Protein AF-A0A957DXV0-F1 (afdb_monomer_lite)

Radius of gyration: 20.41 Å; chains: 1; bounding box: 60×46×51 Å

Secondary structure (DSSP, 8-state):
-PPPP--------GGGS-TT-TTPPPTTTS---PPPPPPHHHHHHHHHHHIIIIIHHHHT--HHHHHHHHHHHHHHHHHSHHHHHHHTSHHHHHHHHHHHHHHSS--SSHHHHHHHHHHHHHHHHHHHHHHHHSTTPPPP--S-BTTTB-HHHHHHHHHHHHHHHHHHHHHHTTT-HHHHHHHHTS--EEEHHHHHHHHHHHHS-HHHHHHHHHHIIIII-SSEEEETTEEE-S--

pLDDT: mean 75.17, std 15.52, range [43.38, 98.0]

Structure (mmCIF, N/CA/C/O backbone):
data_AF-A0A957DXV0-F1
#
_entry.id   AF-A0A957DXV0-F1
#
loop_
_atom_site.group_PDB
_atom_site.id
_atom_site.type_symbol
_atom_site.label_atom_id
_atom_site.label_alt_id
_atom_site.label_comp_id
_atom_site.label_asym_id
_atom_site.label_entity_id
_atom_site.label_seq_id
_atom_site.pdbx_PDB_ins_code
_atom_site.Cartn_x
_atom_site.Cartn_y
_atom_site.Cartn_z
_atom_site.occupancy
_atom_site.B_iso_or_equiv
_atom_site.auth_seq_id
_atom_site.auth_comp_id
_atom_site.auth_asym_id
_atom_site.auth_atom_id
_atom_site.pdbx_PDB_model_num
ATOM 1 N N . ALA A 1 1 ? -44.057 14.309 -11.662 1.00 54.41 1 ALA A N 1
ATOM 2 C CA . ALA A 1 1 ? -42.820 13.935 -12.375 1.00 54.41 1 ALA A CA 1
ATOM 3 C C . ALA A 1 1 ? -42.383 12.582 -11.836 1.00 54.41 1 ALA A C 1
ATOM 5 O O . ALA A 1 1 ? -42.374 12.436 -10.623 1.00 54.41 1 ALA A O 1
ATOM 6 N N . ALA A 1 2 ? -42.134 11.587 -12.689 1.00 59.00 2 ALA A N 1
ATOM 7 C CA . ALA A 1 2 ? -41.638 10.293 -12.226 1.00 59.00 2 ALA A CA 1
ATOM 8 C C . ALA A 1 2 ? -40.205 10.477 -11.704 1.00 59.00 2 ALA A C 1
ATOM 10 O O . ALA A 1 2 ? -39.345 10.955 -12.446 1.00 59.00 2 ALA A O 1
ATOM 11 N N . GLU A 1 3 ? -39.968 10.170 -10.430 1.00 67.62 3 GLU A N 1
ATOM 12 C CA . GLU A 1 3 ? -38.625 10.192 -9.851 1.00 67.62 3 GLU A CA 1
ATOM 13 C C . GLU A 1 3 ? -37.749 9.178 -10.597 1.00 67.62 3 GLU A C 1
ATOM 15 O O . GLU A 1 3 ? -38.102 8.003 -10.725 1.00 67.62 3 GLU A O 1
ATOM 20 N N . LYS A 1 4 ? -36.621 9.635 -11.153 1.00 74.38 4 LYS A N 1
ATOM 21 C CA . LYS A 1 4 ? -35.656 8.742 -11.800 1.00 74.38 4 LYS A CA 1
ATOM 22 C C . LYS A 1 4 ? -35.042 7.848 -10.727 1.00 74.38 4 LYS A C 1
ATOM 24 O O . LYS A 1 4 ? -34.374 8.344 -9.826 1.00 74.38 4 LYS A O 1
ATOM 29 N N . GLN A 1 5 ? -35.238 6.539 -10.852 1.00 80.62 5 GLN A N 1
ATOM 30 C CA . GLN A 1 5 ? -34.510 5.568 -10.043 1.00 80.62 5 GLN A CA 1
ATOM 31 C C . GLN A 1 5 ? -33.023 5.622 -10.414 1.00 80.62 5 GLN A C 1
ATOM 33 O O . GLN A 1 5 ? -32.651 5.361 -11.559 1.00 80.62 5 GLN A O 1
ATOM 38 N N . CYS A 1 6 ? -32.182 5.971 -9.443 1.00 86.50 6 CYS A N 1
ATOM 39 C CA . CYS A 1 6 ? -30.728 5.958 -9.571 1.00 86.50 6 CYS A CA 1
ATOM 40 C C . CYS A 1 6 ? -30.161 4.770 -8.793 1.00 86.50 6 CYS A C 1
ATOM 42 O O . CYS A 1 6 ? -30.542 4.536 -7.648 1.00 86.50 6 CYS A O 1
ATOM 44 N N . GLN A 1 7 ? -29.227 4.040 -9.402 1.00 88.94 7 GLN A N 1
ATOM 45 C CA . GLN A 1 7 ? -28.442 3.035 -8.691 1.00 88.94 7 GLN A CA 1
ATOM 46 C C . GLN A 1 7 ? -27.332 3.729 -7.899 1.00 88.94 7 GLN A C 1
ATOM 48 O O . GLN A 1 7 ? -26.613 4.570 -8.439 1.00 88.94 7 GLN A O 1
ATOM 53 N N . VAL A 1 8 ? -27.201 3.379 -6.620 1.00 90.75 8 VAL A N 1
ATOM 54 C CA . VAL A 1 8 ? -26.220 3.969 -5.704 1.00 90.75 8 VAL A CA 1
ATOM 55 C C . VAL A 1 8 ? -25.330 2.862 -5.150 1.00 90.75 8 VAL A C 1
ATOM 57 O O . VAL A 1 8 ? -25.828 1.870 -4.625 1.00 90.75 8 VAL A O 1
ATOM 60 N N . MET A 1 9 ? -24.013 3.049 -5.243 1.00 92.62 9 MET A N 1
ATOM 61 C CA . MET A 1 9 ? -23.018 2.214 -4.571 1.00 92.62 9 MET A CA 1
ATOM 62 C C . MET A 1 9 ? -22.322 3.056 -3.507 1.00 92.62 9 MET A C 1
ATOM 64 O O . MET A 1 9 ? -21.808 4.133 -3.805 1.00 92.62 9 MET A O 1
ATOM 68 N N . VAL A 1 10 ? -22.305 2.562 -2.271 1.00 91.19 10 VAL A N 1
ATOM 69 C CA . VAL A 1 10 ? -21.657 3.229 -1.139 1.00 91.19 10 VAL A CA 1
ATOM 70 C C . VAL A 1 10 ? -20.403 2.449 -0.776 1.00 91.19 10 VAL A C 1
ATOM 72 O O . VAL A 1 10 ? -20.452 1.236 -0.595 1.00 91.19 10 VAL A O 1
ATOM 75 N N . THR A 1 11 ? -19.274 3.142 -0.664 1.00 89.81 11 THR A N 1
ATOM 76 C CA . THR A 1 11 ? -18.011 2.554 -0.207 1.00 89.81 11 THR A CA 1
ATOM 77 C C . THR A 1 11 ? -17.685 3.076 1.181 1.00 89.81 11 THR A C 1
ATOM 79 O O . THR A 1 11 ? -17.741 4.284 1.404 1.00 89.81 11 THR A O 1
ATOM 82 N N . SER A 1 12 ? -17.291 2.190 2.089 1.00 84.31 12 SER A N 1
ATOM 83 C CA . SER A 1 12 ? -16.843 2.553 3.433 1.00 84.31 12 SER A CA 1
ATOM 84 C C . SER A 1 12 ? -15.534 1.846 3.777 1.00 84.31 12 SER A C 1
ATOM 86 O O . SER A 1 12 ? -15.126 0.893 3.108 1.00 84.31 12 SER A O 1
ATOM 88 N N . ARG A 1 13 ? -14.864 2.315 4.830 1.00 79.38 13 ARG A N 1
ATOM 89 C CA . ARG A 1 13 ? -13.788 1.558 5.473 1.00 79.38 13 ARG A CA 1
ATOM 90 C C . ARG A 1 13 ? -14.402 0.464 6.360 1.00 79.38 13 ARG A C 1
ATOM 92 O O . ARG A 1 13 ? -15.409 0.746 7.006 1.00 79.38 13 ARG A O 1
ATOM 99 N N . PRO A 1 14 ? -13.799 -0.738 6.448 1.00 79.50 14 PRO A N 1
ATOM 100 C CA . PRO A 1 14 ? -14.352 -1.832 7.250 1.00 79.50 14 PRO A CA 1
ATOM 101 C C . PRO A 1 14 ? -14.630 -1.450 8.710 1.00 79.50 14 PRO A C 1
ATOM 103 O O . PRO A 1 14 ? -15.733 -1.681 9.187 1.00 79.50 14 PRO A O 1
ATOM 106 N N . TYR A 1 15 ? -13.683 -0.775 9.373 1.00 74.38 15 TYR A N 1
ATOM 107 C CA . TYR A 1 15 ? -13.820 -0.342 10.771 1.00 74.38 15 TYR A CA 1
ATOM 108 C C . TYR A 1 15 ? -14.921 0.699 10.991 1.00 74.38 15 TYR A C 1
ATOM 110 O O . TYR A 1 15 ? -15.453 0.830 12.083 1.00 74.38 15 TYR A O 1
ATOM 118 N N . ALA A 1 16 ? -15.259 1.473 9.959 1.00 74.12 16 ALA A N 1
ATOM 119 C CA . ALA A 1 16 ? -16.319 2.455 10.078 1.00 74.12 16 ALA A CA 1
ATOM 120 C C . ALA A 1 16 ? -17.687 1.765 9.968 1.00 74.12 16 ALA A C 1
ATOM 122 O O . ALA A 1 16 ? -18.640 2.225 10.564 1.00 74.12 16 ALA A O 1
ATOM 123 N N . TYR A 1 17 ? -17.814 0.651 9.242 1.00 86.62 17 TYR A N 1
ATOM 124 C CA . TYR A 1 17 ? -19.108 0.021 8.953 1.00 86.62 17 TYR A CA 1
ATOM 125 C C . TYR A 1 17 ? -19.266 -1.360 9.603 1.00 86.62 17 TYR A C 1
ATOM 127 O O . TYR A 1 17 ? -19.599 -2.335 8.922 1.00 86.62 17 TYR A O 1
ATOM 135 N N . THR A 1 18 ? -19.004 -1.444 10.911 1.00 82.81 18 THR A N 1
ATOM 136 C CA . THR A 1 18 ? -19.142 -2.689 11.686 1.00 82.81 18 THR A CA 1
ATOM 137 C C . THR A 1 18 ? -20.607 -3.078 11.886 1.00 82.81 18 THR A C 1
ATOM 139 O O . THR A 1 18 ? -21.519 -2.317 11.549 1.00 82.81 18 THR A O 1
ATOM 142 N N . GLU A 1 19 ? -20.861 -4.278 12.413 1.00 80.69 19 GLU A N 1
ATOM 143 C CA . GLU A 1 19 ? -22.231 -4.750 12.634 1.00 80.69 19 GLU A CA 1
ATOM 144 C C . GLU A 1 19 ? -22.971 -3.957 13.716 1.00 80.69 19 GLU A C 1
ATOM 146 O O . GLU A 1 19 ? -24.188 -3.795 13.628 1.00 80.69 19 GLU A O 1
ATOM 151 N N . GLU A 1 20 ? -22.229 -3.402 14.671 1.00 81.06 20 GLU A N 1
ATOM 152 C CA . GLU A 1 20 ? -22.708 -2.641 15.824 1.00 81.06 20 GLU A CA 1
ATOM 153 C C . GLU A 1 20 ? -22.938 -1.152 15.514 1.00 81.06 20 GLU A C 1
ATOM 155 O O . GLU A 1 20 ? -23.466 -0.415 16.351 1.00 81.06 20 GLU A O 1
ATOM 160 N N . ALA A 1 21 ? -22.547 -0.681 14.325 1.00 81.56 21 ALA A N 1
ATOM 161 C CA . ALA A 1 21 ? -22.676 0.721 13.953 1.00 81.56 21 ALA A CA 1
ATOM 162 C C . ALA A 1 21 ? -24.156 1.149 13.891 1.00 81.56 21 ALA A C 1
ATOM 164 O O . ALA A 1 21 ? -24.956 0.632 13.110 1.00 81.56 21 ALA A O 1
ATOM 165 N N . GLN A 1 22 ? -24.523 2.167 14.675 1.00 82.44 22 GLN A N 1
ATOM 166 C CA . GLN A 1 22 ? -25.910 2.655 14.779 1.00 82.44 22 GLN A CA 1
ATOM 167 C C . GLN A 1 22 ? -26.459 3.254 13.471 1.00 82.44 22 GLN A C 1
ATOM 169 O O . GLN A 1 22 ? -27.664 3.425 13.317 1.00 82.44 22 GLN A O 1
ATOM 174 N N . TRP A 1 23 ? -25.579 3.584 12.528 1.00 83.81 23 TRP A N 1
ATOM 175 C CA . TRP A 1 23 ? -25.882 4.289 11.283 1.00 83.81 23 TRP A CA 1
ATOM 176 C C . TRP A 1 23 ? -25.813 3.383 10.040 1.00 83.81 23 TRP A C 1
ATOM 178 O O . TRP A 1 23 ? -25.680 3.872 8.916 1.00 83.81 23 TRP A O 1
ATOM 188 N N . ARG A 1 24 ? -25.912 2.054 10.208 1.00 87.56 24 ARG A N 1
ATOM 189 C CA . ARG A 1 24 ? -25.978 1.125 9.069 1.00 87.56 24 ARG A CA 1
ATOM 190 C C . ARG A 1 24 ? -27.211 1.379 8.204 1.00 87.56 24 ARG A C 1
ATOM 192 O O . ARG A 1 24 ? -28.304 1.679 8.677 1.00 87.56 24 ARG A O 1
ATOM 199 N N . LEU A 1 25 ? -27.013 1.205 6.904 1.00 90.62 25 LEU A N 1
ATOM 200 C CA . LEU A 1 25 ? -28.078 1.269 5.915 1.00 90.62 25 LEU A CA 1
ATOM 201 C C . LEU A 1 25 ? -28.889 -0.033 5.969 1.00 90.62 25 LEU A C 1
ATOM 203 O O . LEU A 1 25 ? -28.349 -1.076 6.349 1.00 90.62 25 LEU A O 1
ATOM 207 N N . PRO A 1 26 ? -30.170 -0.012 5.564 1.00 90.19 26 PRO A N 1
ATOM 208 C CA . PRO A 1 26 ? -30.994 -1.213 5.563 1.00 90.19 26 PRO A CA 1
ATOM 209 C C . PRO A 1 26 ? -30.378 -2.302 4.676 1.00 90.19 26 PRO A C 1
ATOM 211 O O . PRO A 1 26 ? -30.292 -2.131 3.461 1.00 90.19 26 PRO A O 1
ATOM 214 N N . ALA A 1 27 ? -29.998 -3.443 5.259 1.00 87.19 27 ALA A N 1
ATOM 215 C CA . ALA A 1 27 ? -29.299 -4.523 4.548 1.00 87.19 27 ALA A CA 1
ATOM 216 C C . ALA A 1 27 ? -30.082 -5.081 3.344 1.00 87.19 27 ALA A C 1
ATOM 218 O O . ALA A 1 27 ? -29.488 -5.524 2.365 1.00 87.19 27 ALA A O 1
ATOM 219 N N . ALA A 1 28 ? -31.417 -5.015 3.389 1.00 89.06 28 ALA A N 1
ATOM 220 C CA . ALA A 1 28 ? -32.282 -5.418 2.280 1.00 89.06 28 ALA A CA 1
ATOM 221 C C . ALA A 1 28 ? -32.163 -4.500 1.047 1.00 89.06 28 ALA A C 1
ATOM 223 O O . ALA A 1 28 ? -32.439 -4.937 -0.065 1.00 89.06 28 ALA A O 1
ATOM 224 N N . GLN A 1 29 ? -31.770 -3.236 1.238 1.00 90.50 29 GLN A N 1
ATOM 225 C CA . GLN A 1 29 ? -31.581 -2.255 0.163 1.00 90.50 29 GLN A CA 1
ATOM 226 C C . GLN A 1 29 ? -30.098 -2.080 -0.191 1.00 90.50 29 GLN A C 1
ATOM 228 O O . GLN A 1 29 ? -29.765 -1.828 -1.345 1.00 90.50 29 GLN A O 1
ATOM 233 N N . PHE A 1 30 ? -29.213 -2.242 0.796 1.00 91.88 30 PHE A N 1
ATOM 234 C CA . PHE A 1 30 ? -27.765 -2.091 0.673 1.00 91.88 30 PHE A CA 1
ATOM 235 C C . PHE A 1 30 ? -27.055 -3.354 1.183 1.00 91.88 30 PHE A C 1
ATOM 237 O O . PHE A 1 30 ? -26.579 -3.373 2.322 1.00 91.88 30 PHE A O 1
ATOM 244 N N . PRO A 1 31 ? -26.984 -4.425 0.370 1.00 91.88 31 PRO A N 1
ATOM 245 C CA . PRO A 1 31 ? -26.214 -5.607 0.728 1.00 91.88 31 PRO A CA 1
ATOM 246 C C . PRO A 1 31 ? -24.729 -5.252 0.854 1.00 91.88 31 PRO A C 1
ATOM 248 O O . PRO A 1 31 ? -24.174 -4.510 0.041 1.00 91.88 31 PRO A O 1
ATOM 251 N N . VAL A 1 32 ? -24.083 -5.792 1.885 1.00 90.94 32 VAL A N 1
ATOM 252 C CA . VAL A 1 32 ? -22.688 -5.481 2.209 1.00 90.94 32 VAL A CA 1
ATOM 253 C C . VAL A 1 32 ? -21.772 -6.525 1.595 1.00 90.94 32 VAL A C 1
ATOM 255 O O . VAL A 1 32 ? -21.970 -7.724 1.780 1.00 90.94 32 VAL A O 1
ATOM 258 N N . VAL A 1 33 ? -20.748 -6.060 0.886 1.00 92.00 33 VAL A N 1
ATOM 259 C CA . VAL A 1 33 ? -19.693 -6.899 0.318 1.00 92.00 33 VAL A CA 1
ATOM 260 C C . VAL A 1 33 ? -18.330 -6.317 0.667 1.00 92.00 33 VAL A C 1
ATOM 262 O O . VAL A 1 33 ? -18.140 -5.100 0.658 1.00 92.00 33 VAL A O 1
ATOM 265 N N . SER A 1 34 ? -17.375 -7.196 0.960 1.00 89.06 34 SER A N 1
ATOM 266 C CA . SER A 1 34 ? -15.994 -6.818 1.258 1.00 89.06 34 SER A CA 1
ATOM 267 C C . SER A 1 34 ? -15.113 -7.036 0.037 1.00 89.06 34 SER A C 1
ATOM 269 O O . SER A 1 34 ? -15.205 -8.063 -0.635 1.00 89.06 34 SER A O 1
ATOM 271 N N . LEU A 1 35 ? -14.226 -6.080 -0.241 1.00 89.44 35 LEU A N 1
ATOM 272 C CA . LEU A 1 35 ? -13.207 -6.251 -1.272 1.00 89.44 35 LEU A CA 1
ATOM 273 C C . LEU A 1 35 ? -12.150 -7.241 -0.776 1.00 89.44 35 LEU A C 1
ATOM 275 O O . LEU A 1 35 ? -11.480 -6.991 0.226 1.00 89.44 35 LEU A O 1
ATOM 279 N N . ALA A 1 36 ? -12.015 -8.360 -1.483 1.00 89.94 36 ALA A N 1
ATOM 280 C CA . ALA A 1 36 ? -10.996 -9.357 -1.194 1.00 89.94 36 ALA A CA 1
ATOM 281 C C . ALA A 1 36 ? -9.592 -8.863 -1.608 1.00 89.94 36 ALA A C 1
ATOM 283 O O . ALA A 1 36 ? -9.475 -8.055 -2.538 1.00 89.94 36 ALA A O 1
ATOM 284 N N . PRO A 1 37 ? -8.521 -9.361 -0.960 1.00 88.88 37 PRO A N 1
ATOM 285 C CA . PRO A 1 37 ? -7.158 -9.200 -1.459 1.00 88.88 37 PRO A CA 1
ATOM 286 C C . PRO A 1 37 ? -7.007 -9.764 -2.877 1.00 88.88 37 PRO A C 1
ATOM 288 O O . PRO A 1 37 ? -7.759 -10.650 -3.286 1.00 88.88 37 PRO A O 1
ATOM 291 N N . PHE A 1 38 ? -6.014 -9.278 -3.619 1.00 93.50 38 PHE A N 1
ATOM 292 C CA . PHE A 1 38 ? -5.700 -9.813 -4.939 1.00 93.50 38 PHE A CA 1
ATOM 293 C C . PHE A 1 38 ? -5.136 -11.231 -4.853 1.00 93.50 38 PHE A C 1
ATOM 295 O O . PHE A 1 38 ? -4.202 -11.497 -4.096 1.00 93.50 38 PHE A O 1
ATOM 302 N N . ALA A 1 39 ? -5.677 -12.112 -5.690 1.00 95.56 39 ALA A N 1
ATOM 303 C CA . ALA A 1 39 ? -5.087 -13.406 -6.002 1.00 95.56 39 ALA A CA 1
ATOM 304 C C . ALA A 1 39 ? -3.874 -13.257 -6.939 1.00 95.56 39 ALA A C 1
ATOM 306 O O . ALA A 1 39 ? -3.692 -12.224 -7.591 1.00 95.56 39 ALA A O 1
ATOM 307 N N . ASP A 1 40 ? -3.061 -14.305 -7.050 1.00 97.12 40 ASP A N 1
ATOM 308 C CA . ASP A 1 40 ? -1.843 -14.327 -7.871 1.00 97.12 40 ASP A CA 1
ATOM 309 C C . ASP A 1 40 ? -2.112 -13.973 -9.342 1.00 97.12 40 ASP A C 1
ATOM 311 O O . ASP A 1 40 ? -1.341 -13.242 -9.976 1.00 97.12 40 ASP A O 1
ATOM 315 N N . GLU A 1 41 ? -3.239 -14.428 -9.888 1.00 97.44 41 GLU A N 1
ATOM 316 C CA . GLU A 1 41 ? -3.656 -14.128 -11.256 1.00 97.44 41 GLU A CA 1
ATOM 317 C C . GLU A 1 41 ? -3.987 -12.639 -11.417 1.00 97.44 41 GLU A C 1
ATOM 319 O O . GLU A 1 41 ? -3.662 -12.029 -12.438 1.00 97.44 41 GLU A O 1
ATOM 324 N N . GLN A 1 42 ? -4.586 -12.027 -10.391 1.00 97.75 42 GLN A N 1
ATOM 325 C CA . GLN A 1 42 ? -4.899 -10.598 -10.377 1.00 97.75 42 GLN A CA 1
ATOM 326 C C . GLN A 1 42 ? -3.633 -9.751 -10.219 1.00 97.75 42 GLN A C 1
ATOM 328 O O . GLN A 1 42 ? -3.516 -8.725 -10.887 1.00 97.75 42 GLN A O 1
ATOM 333 N N . ILE A 1 43 ? -2.661 -10.195 -9.413 1.00 97.19 43 ILE A N 1
ATOM 334 C CA . ILE A 1 43 ? -1.335 -9.563 -9.301 1.00 97.19 43 ILE A CA 1
ATOM 335 C C . ILE A 1 43 ? -0.634 -9.572 -10.666 1.00 97.19 43 ILE A C 1
ATOM 337 O O . ILE A 1 43 ? -0.153 -8.540 -11.138 1.00 97.19 43 ILE A O 1
ATOM 341 N N . THR A 1 44 ? -0.635 -10.725 -11.335 1.00 98.00 44 THR A N 1
ATOM 342 C CA . THR A 1 44 ? -0.038 -10.902 -12.666 1.00 98.00 44 THR A CA 1
ATOM 343 C C . THR A 1 44 ? -0.709 -9.999 -13.704 1.00 98.00 44 THR A C 1
ATOM 345 O O . THR A 1 44 ? -0.039 -9.269 -14.443 1.00 98.00 44 THR A O 1
ATOM 348 N N . ALA A 1 45 ? -2.046 -9.994 -13.739 1.00 97.88 45 ALA A N 1
ATOM 349 C CA . ALA A 1 45 ? -2.819 -9.155 -14.650 1.00 97.88 45 ALA A CA 1
ATOM 350 C C . ALA A 1 45 ? -2.597 -7.658 -14.387 1.00 97.88 45 ALA A C 1
ATOM 352 O O . ALA A 1 45 ? -2.443 -6.884 -15.337 1.00 97.88 45 ALA A O 1
ATOM 353 N N . PHE A 1 46 ? -2.534 -7.258 -13.112 1.00 97.75 46 PHE A N 1
ATOM 354 C CA . PHE A 1 46 ? -2.224 -5.892 -12.711 1.00 97.75 46 PHE A CA 1
ATOM 355 C C . PHE A 1 46 ? -0.851 -5.470 -13.230 1.00 97.75 46 PHE A C 1
ATOM 357 O O . PHE A 1 46 ? -0.765 -4.457 -13.918 1.00 97.75 46 PHE A O 1
ATOM 364 N N . ASN A 1 47 ? 0.203 -6.251 -12.971 1.00 97.31 47 ASN A N 1
ATOM 365 C CA . ASN A 1 47 ? 1.560 -5.915 -13.407 1.00 97.31 47 ASN A CA 1
ATOM 366 C C . ASN A 1 47 ? 1.629 -5.749 -14.924 1.00 97.31 47 ASN A C 1
ATOM 368 O O . ASN A 1 47 ? 2.125 -4.737 -15.416 1.00 97.31 47 ASN A O 1
ATOM 372 N N . ARG A 1 48 ? 1.054 -6.685 -15.685 1.00 97.19 48 ARG A N 1
ATOM 373 C CA . ARG A 1 48 ? 1.016 -6.577 -17.147 1.00 97.19 48 ARG A CA 1
ATOM 374 C C . ARG A 1 48 ? 0.342 -5.281 -17.605 1.00 97.19 48 ARG A C 1
ATOM 376 O O . ARG A 1 48 ? 0.891 -4.560 -18.436 1.00 97.19 48 ARG A O 1
ATOM 383 N N . ALA A 1 49 ? -0.836 -4.972 -17.062 1.00 96.88 49 ALA A N 1
ATOM 384 C CA . ALA A 1 49 ? -1.568 -3.764 -17.427 1.00 96.88 49 ALA A CA 1
ATOM 385 C C . ALA A 1 49 ? -0.830 -2.487 -16.998 1.00 96.88 49 ALA A C 1
ATOM 387 O O . ALA A 1 49 ? -0.803 -1.518 -17.754 1.00 96.88 49 ALA A O 1
ATOM 388 N N . TRP A 1 50 ? -0.220 -2.488 -15.813 1.00 95.56 50 TRP A N 1
ATOM 389 C CA . TRP A 1 50 ? 0.519 -1.357 -15.262 1.00 95.56 50 TRP A CA 1
ATOM 390 C C . TRP A 1 50 ? 1.728 -1.000 -16.122 1.00 95.56 50 TRP A C 1
ATOM 392 O O . TRP A 1 50 ? 1.917 0.163 -16.477 1.00 95.56 50 TRP A O 1
ATOM 402 N N . TYR A 1 51 ? 2.521 -1.997 -16.517 1.00 95.88 51 TYR A N 1
ATOM 403 C CA . TYR A 1 51 ? 3.695 -1.751 -17.346 1.00 95.88 51 TYR A CA 1
ATOM 404 C C . TYR A 1 51 ? 3.309 -1.232 -18.726 1.00 95.88 51 TYR A C 1
ATOM 406 O O . TYR A 1 51 ? 3.834 -0.206 -19.134 1.00 95.88 51 TYR A O 1
ATOM 414 N N . VAL A 1 52 ? 2.329 -1.849 -19.388 1.00 95.75 52 VAL A N 1
ATOM 415 C CA . VAL A 1 52 ? 1.888 -1.416 -20.725 1.00 95.75 52 VAL A CA 1
ATOM 416 C C . VAL A 1 52 ? 1.227 -0.034 -20.703 1.00 95.75 52 VAL A C 1
ATOM 418 O O . VAL A 1 52 ? 1.461 0.778 -21.590 1.00 95.75 52 VAL A O 1
ATOM 421 N N . ARG A 1 53 ? 0.377 0.257 -19.710 1.00 94.12 53 ARG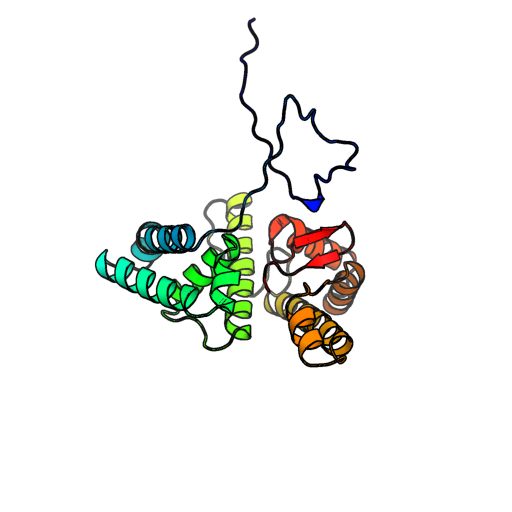 A N 1
ATOM 422 C CA . ARG A 1 53 ? -0.464 1.470 -19.727 1.00 94.12 53 ARG A CA 1
ATOM 423 C C . ARG A 1 53 ? 0.117 2.653 -18.967 1.00 94.12 53 ARG A C 1
ATOM 425 O O . ARG A 1 53 ? -0.299 3.778 -19.220 1.00 94.12 53 ARG A O 1
ATOM 432 N N . VAL A 1 54 ? 1.017 2.415 -18.016 1.00 90.19 54 VAL A N 1
ATOM 433 C CA . VAL A 1 54 ? 1.538 3.463 -17.128 1.00 90.19 54 VAL A CA 1
ATOM 434 C C . VAL A 1 54 ? 3.037 3.627 -17.309 1.00 90.19 54 VAL A C 1
ATOM 436 O O . VAL A 1 54 ? 3.486 4.717 -17.654 1.00 90.19 54 VAL A O 1
ATOM 439 N N . MET A 1 55 ? 3.820 2.569 -17.097 1.00 88.94 55 MET A N 1
ATOM 440 C CA . MET A 1 55 ? 5.280 2.701 -17.121 1.00 88.94 55 MET A CA 1
ATOM 441 C C . MET A 1 55 ? 5.839 2.852 -18.534 1.00 88.94 55 MET A C 1
ATOM 443 O O . MET A 1 55 ? 6.691 3.708 -18.745 1.00 88.94 55 MET A O 1
ATOM 447 N N . GLY A 1 56 ? 5.342 2.077 -19.497 1.00 91.94 56 GLY A N 1
ATOM 448 C CA . GLY A 1 56 ? 5.794 2.095 -20.886 1.00 91.94 56 GLY A CA 1
ATOM 449 C C . GLY A 1 56 ? 5.739 3.488 -21.505 1.00 91.94 56 GLY A C 1
ATOM 450 O O . GLY A 1 56 ? 6.794 4.022 -21.849 1.00 91.94 56 GLY A O 1
ATOM 451 N N . PRO A 1 57 ? 4.563 4.149 -21.526 1.00 91.88 57 PRO A N 1
ATOM 452 C CA . PRO A 1 57 ? 4.433 5.512 -22.035 1.00 91.88 57 PRO A CA 1
ATOM 453 C C . PRO A 1 57 ? 5.321 6.525 -21.304 1.00 91.88 57 PRO A C 1
ATOM 455 O O . PRO A 1 57 ? 5.875 7.422 -21.928 1.00 91.88 57 PRO A O 1
ATOM 458 N N . ARG A 1 58 ? 5.493 6.376 -19.983 1.00 87.69 58 ARG A N 1
ATOM 459 C CA . ARG A 1 58 ? 6.322 7.285 -19.171 1.00 87.69 58 ARG A CA 1
ATOM 460 C C . ARG A 1 58 ? 7.820 7.118 -19.404 1.00 87.69 58 ARG A C 1
ATOM 462 O O . ARG A 1 58 ? 8.575 8.053 -19.166 1.00 87.69 58 ARG A O 1
ATOM 469 N N . ARG A 1 59 ? 8.261 5.922 -19.788 1.00 88.81 59 ARG A N 1
ATOM 470 C CA . ARG A 1 59 ? 9.682 5.569 -19.919 1.00 88.81 59 ARG A CA 1
ATOM 471 C C . ARG A 1 59 ? 10.132 5.417 -21.368 1.00 88.81 59 ARG A C 1
ATOM 473 O O . ARG A 1 59 ? 11.319 5.208 -21.597 1.00 88.81 59 ARG A O 1
ATOM 480 N N . GLY A 1 60 ? 9.203 5.515 -22.319 1.00 91.75 60 GLY A N 1
ATOM 481 C CA . GLY A 1 60 ? 9.458 5.248 -23.731 1.00 91.75 60 GLY A CA 1
ATOM 482 C C . GLY A 1 60 ? 9.806 3.783 -23.996 1.00 91.75 60 GLY A C 1
ATOM 483 O O . GLY A 1 60 ? 10.617 3.514 -24.875 1.00 91.75 60 GLY A O 1
ATOM 484 N N . TRP A 1 61 ? 9.257 2.852 -23.207 1.00 94.31 61 TRP A N 1
ATOM 485 C CA . TRP A 1 61 ? 9.498 1.425 -23.415 1.00 94.31 61 TRP A CA 1
ATOM 486 C C . TRP A 1 61 ? 8.578 0.851 -24.483 1.00 94.31 61 TRP A C 1
ATOM 488 O O . TRP A 1 61 ? 7.398 1.204 -24.542 1.00 94.31 61 TRP A O 1
ATOM 498 N N . ASP A 1 62 ? 9.114 -0.070 -25.277 1.00 95.69 62 ASP A N 1
ATOM 499 C CA . ASP A 1 62 ? 8.316 -0.873 -26.199 1.00 95.69 62 ASP A CA 1
ATOM 500 C C . ASP A 1 62 ? 7.518 -1.973 -25.467 1.00 95.69 62 ASP A C 1
ATOM 502 O O . ASP A 1 62 ? 7.624 -2.176 -24.247 1.00 95.69 62 ASP A O 1
ATOM 506 N N . ASP A 1 63 ? 6.670 -2.675 -26.219 1.00 94.25 63 ASP A N 1
ATOM 507 C CA . ASP A 1 63 ? 5.794 -3.717 -25.679 1.00 94.25 63 ASP A CA 1
ATOM 508 C C . ASP A 1 63 ? 6.573 -4.892 -25.072 1.00 94.25 63 ASP A C 1
ATOM 510 O O . ASP A 1 63 ? 6.120 -5.486 -24.088 1.00 94.25 63 ASP A O 1
ATOM 514 N N . ASP A 1 64 ? 7.743 -5.226 -25.616 1.00 96.19 64 ASP A N 1
ATOM 515 C CA . ASP A 1 64 ? 8.539 -6.360 -25.152 1.00 96.19 64 ASP A CA 1
ATOM 516 C C . ASP A 1 64 ? 9.308 -6.020 -23.876 1.00 96.19 64 ASP A C 1
ATOM 518 O O . ASP A 1 64 ? 9.310 -6.813 -22.933 1.00 96.19 64 ASP A O 1
ATOM 522 N N . GLN A 1 65 ? 9.844 -4.806 -23.768 1.00 95.31 65 GLN A N 1
ATOM 523 C CA . GLN A 1 65 ? 10.399 -4.266 -22.530 1.00 95.31 65 GLN A CA 1
ATOM 524 C C . GLN A 1 65 ? 9.337 -4.196 -21.424 1.00 95.31 65 GLN A C 1
ATOM 526 O O . GLN A 1 65 ? 9.599 -4.590 -20.282 1.00 95.31 65 GLN A O 1
ATOM 531 N N . CYS A 1 66 ? 8.124 -3.733 -21.746 1.00 96.19 66 CYS A N 1
ATOM 532 C CA . CYS A 1 66 ? 6.996 -3.730 -20.813 1.00 96.19 66 CYS A CA 1
ATOM 533 C C . CYS A 1 66 ? 6.666 -5.145 -20.319 1.00 96.19 66 CYS A C 1
ATOM 535 O O . CYS A 1 66 ? 6.503 -5.359 -19.114 1.00 96.19 66 CYS A O 1
ATOM 537 N N . ARG A 1 67 ? 6.594 -6.113 -21.240 1.00 96.75 67 ARG A N 1
ATOM 538 C CA . ARG A 1 67 ? 6.299 -7.519 -20.941 1.00 96.75 67 ARG A CA 1
ATOM 539 C C . ARG A 1 67 ? 7.374 -8.139 -20.053 1.00 96.75 67 ARG A C 1
ATOM 541 O O . ARG A 1 67 ? 7.047 -8.640 -18.980 1.00 96.75 67 ARG A O 1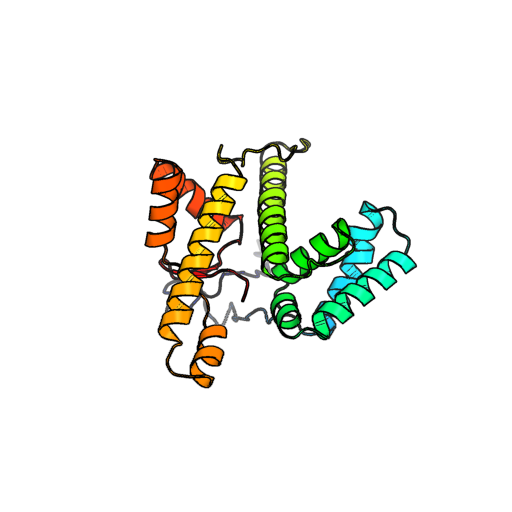
ATOM 548 N N . GLN A 1 68 ? 8.643 -8.018 -20.441 1.00 96.00 68 GLN A N 1
ATOM 549 C CA . GLN A 1 68 ? 9.777 -8.576 -19.707 1.00 96.00 68 GLN A CA 1
ATOM 550 C C . GLN A 1 68 ? 9.839 -8.027 -18.277 1.00 96.00 68 GLN A C 1
ATOM 552 O O . GLN A 1 68 ? 10.019 -8.777 -17.320 1.00 96.00 68 GLN A O 1
ATOM 557 N N . ARG A 1 69 ? 9.648 -6.716 -18.096 1.00 95.44 69 ARG A N 1
ATOM 558 C CA . ARG A 1 69 ? 9.669 -6.106 -16.759 1.00 95.44 69 ARG A CA 1
ATOM 559 C C . ARG A 1 69 ? 8.481 -6.522 -15.897 1.00 95.44 69 ARG A C 1
ATOM 561 O O . ARG A 1 69 ? 8.665 -6.736 -14.698 1.00 95.44 69 ARG A O 1
ATOM 568 N N . ALA A 1 70 ? 7.291 -6.655 -16.481 1.00 96.69 70 ALA A N 1
ATOM 569 C CA . ALA A 1 70 ? 6.125 -7.170 -15.771 1.00 96.69 70 ALA A CA 1
ATOM 570 C C . ALA A 1 70 ? 6.328 -8.629 -15.329 1.00 96.69 70 ALA A C 1
ATOM 572 O O . ALA A 1 70 ? 5.949 -8.983 -14.212 1.00 96.69 70 ALA A O 1
ATOM 573 N N . GLU A 1 71 ? 6.952 -9.458 -16.170 1.00 96.81 71 GLU A N 1
ATOM 574 C CA . GLU A 1 71 ? 7.296 -10.850 -15.856 1.00 96.81 71 GLU A CA 1
ATOM 575 C C . GLU A 1 71 ? 8.343 -10.937 -14.742 1.00 96.81 71 GLU A C 1
ATOM 577 O O . GLU A 1 71 ? 8.133 -11.665 -13.774 1.00 96.81 71 GLU A O 1
ATOM 582 N N . ILE A 1 72 ? 9.420 -10.145 -14.815 1.00 95.69 72 ILE A N 1
ATOM 583 C CA . ILE A 1 72 ? 10.445 -10.068 -13.760 1.00 95.69 72 ILE A CA 1
ATOM 584 C C . ILE A 1 72 ? 9.803 -9.711 -12.418 1.00 95.69 72 ILE A C 1
ATOM 586 O O . ILE A 1 72 ? 10.018 -10.411 -11.424 1.00 95.69 72 ILE A O 1
ATOM 590 N N . LEU A 1 73 ? 8.982 -8.657 -12.382 1.00 95.44 73 LEU A N 1
ATOM 591 C CA . LEU A 1 73 ? 8.310 -8.248 -11.155 1.00 95.44 73 LEU A CA 1
ATOM 592 C C . LEU A 1 73 ? 7.367 -9.342 -10.644 1.00 95.44 73 LEU A C 1
ATOM 594 O O . LEU A 1 73 ? 7.411 -9.685 -9.468 1.00 95.44 73 LEU A O 1
ATOM 598 N N . THR A 1 74 ? 6.545 -9.922 -11.520 1.00 96.88 74 THR A N 1
ATOM 599 C CA . THR A 1 74 ? 5.588 -10.971 -11.140 1.00 96.88 74 THR A CA 1
ATOM 600 C C . THR A 1 74 ? 6.303 -12.186 -10.557 1.00 96.88 74 THR A C 1
ATOM 602 O O . THR A 1 74 ? 5.965 -12.619 -9.459 1.00 96.88 74 THR A O 1
ATOM 605 N N . ASN A 1 75 ? 7.349 -12.676 -11.222 1.00 95.69 75 ASN A N 1
ATOM 606 C CA . ASN A 1 75 ? 8.153 -13.792 -10.728 1.00 95.69 75 ASN A CA 1
ATOM 607 C C . ASN A 1 75 ? 8.787 -13.470 -9.371 1.00 95.69 75 ASN A C 1
ATOM 609 O O . ASN A 1 75 ? 8.782 -14.306 -8.472 1.00 95.69 75 ASN A O 1
ATOM 613 N N . THR A 1 76 ? 9.291 -12.248 -9.191 1.00 92.62 76 THR A N 1
ATOM 614 C CA . THR A 1 76 ? 9.894 -11.819 -7.922 1.00 92.62 76 THR A CA 1
ATOM 615 C C . THR A 1 76 ? 8.868 -11.824 -6.789 1.00 92.62 76 THR A C 1
ATOM 617 O O . THR A 1 76 ? 9.137 -12.337 -5.705 1.00 92.62 76 THR A O 1
ATOM 620 N N . LEU A 1 77 ? 7.668 -11.297 -7.048 1.00 91.38 77 LEU A N 1
ATOM 621 C CA . LEU A 1 77 ? 6.589 -11.229 -6.066 1.00 91.38 77 LEU A CA 1
ATOM 622 C C . LEU A 1 77 ? 6.056 -12.607 -5.689 1.00 91.38 77 LEU A C 1
ATOM 624 O O . LEU A 1 77 ? 5.876 -12.872 -4.506 1.00 91.38 77 LEU A O 1
ATOM 628 N N . LEU A 1 78 ? 5.816 -13.483 -6.665 1.00 93.88 78 LEU A N 1
ATOM 629 C CA . LEU A 1 78 ? 5.200 -14.786 -6.411 1.00 93.88 78 LEU A CA 1
ATOM 630 C C . LEU A 1 78 ? 6.178 -15.801 -5.798 1.00 93.88 78 LEU A C 1
ATOM 632 O O . LEU A 1 78 ? 5.749 -16.644 -5.011 1.00 93.88 78 LEU A O 1
ATOM 636 N N . ASN A 1 79 ? 7.482 -15.688 -6.083 1.00 92.50 79 ASN A N 1
ATOM 637 C CA . ASN A 1 79 ? 8.502 -16.588 -5.530 1.00 92.50 79 ASN A CA 1
ATOM 638 C C . ASN A 1 79 ? 8.944 -16.226 -4.105 1.00 92.50 79 ASN A C 1
ATOM 640 O O . ASN A 1 79 ? 9.528 -17.062 -3.416 1.00 92.50 79 ASN A O 1
ATOM 644 N N . LEU A 1 80 ? 8.680 -15.001 -3.644 1.00 83.56 80 LEU A N 1
ATOM 645 C CA . LEU A 1 80 ? 9.045 -14.541 -2.305 1.00 83.56 80 LEU A CA 1
ATOM 646 C C . LEU A 1 80 ? 7.783 -14.403 -1.438 1.00 83.56 80 LEU A C 1
ATOM 648 O O . LEU A 1 80 ? 7.062 -13.414 -1.579 1.00 83.56 80 LEU A O 1
ATOM 652 N N . PRO A 1 81 ? 7.512 -15.329 -0.490 1.00 81.56 81 PRO A N 1
ATOM 653 C CA . PRO A 1 81 ? 6.250 -15.356 0.262 1.00 81.56 81 PRO A CA 1
ATOM 654 C C . PRO A 1 81 ? 5.897 -14.043 0.968 1.00 81.56 81 PRO A C 1
ATOM 656 O O . PRO A 1 81 ? 4.728 -13.672 1.054 1.00 81.56 81 PRO A O 1
ATOM 659 N N . HIS A 1 82 ? 6.904 -13.320 1.463 1.00 72.50 82 HIS A N 1
ATOM 660 C CA . HIS A 1 82 ? 6.697 -12.026 2.103 1.00 72.50 82 HIS A CA 1
ATOM 661 C C . HIS A 1 82 ? 6.229 -10.961 1.098 1.00 72.50 82 HIS A C 1
ATOM 663 O O . HIS A 1 82 ? 5.249 -10.274 1.370 1.00 72.50 82 HIS A O 1
ATOM 669 N N . LEU A 1 83 ? 6.846 -10.874 -0.087 1.00 81.81 83 LEU A N 1
ATOM 670 C CA . LEU A 1 83 ? 6.422 -9.942 -1.134 1.00 81.81 83 LEU A CA 1
ATOM 671 C C . LEU A 1 83 ? 5.070 -10.321 -1.732 1.00 81.81 83 LEU A C 1
ATOM 673 O O . LEU A 1 83 ? 4.266 -9.433 -2.003 1.00 81.81 83 LEU A O 1
ATOM 677 N N . ARG A 1 84 ? 4.783 -11.619 -1.880 1.00 85.94 84 ARG A N 1
ATOM 678 C CA . ARG A 1 84 ? 3.477 -12.110 -2.336 1.00 85.94 84 ARG A CA 1
ATOM 679 C C . ARG A 1 84 ? 2.346 -11.600 -1.447 1.00 85.94 84 ARG A C 1
ATOM 681 O O . ARG A 1 84 ? 1.350 -11.087 -1.948 1.00 85.94 84 ARG A O 1
ATOM 688 N N . ARG A 1 85 ? 2.517 -11.681 -0.121 1.00 79.56 85 ARG A N 1
ATOM 689 C CA . ARG A 1 85 ? 1.533 -11.160 0.844 1.00 79.56 85 ARG A CA 1
ATOM 690 C C . ARG A 1 85 ? 1.334 -9.652 0.717 1.00 79.56 85 ARG A C 1
ATOM 692 O O . ARG A 1 85 ? 0.203 -9.189 0.821 1.00 79.56 85 ARG A O 1
ATOM 699 N N . LEU A 1 86 ? 2.401 -8.892 0.468 1.00 79.00 86 LEU A N 1
ATOM 700 C CA . LEU A 1 86 ? 2.299 -7.447 0.248 1.00 79.00 86 LEU A CA 1
ATOM 701 C C . LEU A 1 86 ? 1.580 -7.133 -1.066 1.00 79.00 86 LEU A C 1
ATOM 703 O O . LEU A 1 86 ? 0.689 -6.290 -1.095 1.00 79.00 86 LEU A O 1
ATOM 707 N N . ALA A 1 87 ? 1.915 -7.851 -2.136 1.00 86.12 87 ALA A N 1
ATOM 708 C CA . ALA A 1 87 ? 1.320 -7.691 -3.457 1.00 86.12 87 ALA A CA 1
ATOM 709 C C . ALA A 1 87 ? -0.186 -8.013 -3.501 1.00 86.12 87 ALA A C 1
ATOM 711 O O . ALA A 1 87 ? -0.890 -7.509 -4.372 1.00 86.12 87 ALA A O 1
ATOM 712 N N . ALA A 1 88 ? -0.704 -8.788 -2.544 1.00 87.38 88 ALA A N 1
ATOM 713 C CA . ALA A 1 88 ? -2.141 -9.017 -2.405 1.00 87.38 88 ALA A CA 1
ATOM 714 C C . ALA A 1 88 ? -2.921 -7.735 -2.037 1.00 87.38 88 ALA A C 1
ATOM 716 O O . ALA A 1 88 ? -4.126 -7.656 -2.270 1.00 87.38 88 ALA A O 1
ATOM 717 N N . SER A 1 89 ? -2.257 -6.711 -1.487 1.00 83.94 89 SER A N 1
ATOM 718 C CA . SER A 1 89 ? -2.838 -5.379 -1.299 1.00 83.94 89 SER A CA 1
ATOM 719 C C . SER A 1 89 ? -2.643 -4.541 -2.570 1.00 83.94 89 SER A C 1
ATOM 721 O O . SER A 1 89 ? -1.502 -4.198 -2.892 1.00 83.94 89 SER A O 1
ATOM 723 N N . PRO A 1 90 ? -3.716 -4.128 -3.279 1.00 85.38 90 PRO A N 1
ATOM 724 C CA . PRO A 1 90 ? -3.590 -3.373 -4.533 1.00 85.38 90 PRO A CA 1
ATOM 725 C C . PRO A 1 90 ? -2.797 -2.069 -4.387 1.00 85.38 90 PRO A C 1
ATOM 727 O O . PRO A 1 90 ? -2.092 -1.650 -5.309 1.00 85.38 90 PRO A O 1
ATOM 730 N N . LEU A 1 91 ? -2.880 -1.429 -3.215 1.00 80.56 91 LEU A N 1
ATOM 731 C CA . LEU A 1 91 ? -2.103 -0.232 -2.902 1.00 80.56 91 LEU A CA 1
ATOM 732 C C . LEU A 1 91 ? -0.605 -0.545 -2.860 1.00 80.56 91 LEU A C 1
ATOM 734 O O . LEU A 1 91 ? 0.175 0.118 -3.540 1.00 80.56 91 LEU A O 1
ATOM 738 N N . LEU A 1 92 ? -0.208 -1.560 -2.090 1.00 80.88 92 LEU A N 1
ATOM 739 C CA . LEU A 1 92 ? 1.197 -1.938 -1.952 1.00 80.88 92 LEU A CA 1
ATOM 740 C C . LEU A 1 92 ? 1.761 -2.469 -3.267 1.00 80.88 92 LEU A C 1
ATOM 742 O O . LEU A 1 92 ? 2.861 -2.082 -3.646 1.00 80.88 92 LEU A O 1
ATOM 746 N N . LEU A 1 93 ? 0.988 -3.267 -4.006 1.00 88.81 93 LEU A N 1
ATOM 747 C CA . LEU A 1 93 ? 1.361 -3.718 -5.344 1.00 88.81 93 LEU A CA 1
ATOM 748 C C . LEU A 1 93 ? 1.658 -2.540 -6.275 1.00 88.81 93 LEU A C 1
ATOM 750 O O . LEU A 1 93 ? 2.666 -2.549 -6.977 1.00 88.81 93 LEU A O 1
ATOM 754 N N . THR A 1 94 ? 0.823 -1.497 -6.240 1.00 87.25 94 THR A N 1
ATOM 755 C CA . THR A 1 94 ? 1.049 -0.280 -7.030 1.00 87.25 94 THR A CA 1
ATOM 756 C C . THR A 1 94 ? 2.370 0.396 -6.656 1.00 87.25 94 THR A C 1
ATOM 758 O O . THR A 1 94 ? 3.121 0.797 -7.541 1.00 87.25 94 THR A O 1
ATOM 761 N N . LEU A 1 95 ? 2.676 0.511 -5.359 1.00 82.75 95 LEU A N 1
ATOM 762 C CA . LEU A 1 95 ? 3.918 1.135 -4.885 1.00 82.75 95 LEU A CA 1
ATOM 763 C C . LEU A 1 95 ? 5.145 0.320 -5.286 1.00 82.75 95 LEU A C 1
ATOM 765 O O . LEU A 1 95 ? 6.092 0.871 -5.836 1.00 82.75 95 LEU A O 1
ATOM 769 N N . ILE A 1 96 ? 5.104 -0.995 -5.085 1.00 85.62 96 ILE A N 1
ATOM 770 C CA . ILE A 1 96 ? 6.160 -1.916 -5.509 1.00 85.62 96 ILE A CA 1
ATOM 771 C C . ILE A 1 96 ? 6.384 -1.802 -7.025 1.00 85.62 96 ILE A C 1
ATOM 773 O O . ILE A 1 96 ? 7.524 -1.674 -7.473 1.00 85.62 96 ILE A O 1
ATOM 777 N N . ALA A 1 97 ? 5.312 -1.820 -7.824 1.00 90.94 97 ALA A N 1
ATOM 778 C CA . ALA A 1 97 ? 5.404 -1.724 -9.277 1.00 90.94 97 ALA A CA 1
ATOM 779 C C . ALA A 1 97 ? 5.990 -0.382 -9.736 1.00 90.94 97 ALA A C 1
ATOM 781 O O . ALA A 1 97 ? 6.775 -0.364 -10.687 1.00 90.94 97 ALA A O 1
ATOM 782 N N . GLN A 1 98 ? 5.656 0.712 -9.045 1.00 86.81 98 GLN A N 1
ATOM 783 C CA . GLN A 1 98 ? 6.235 2.037 -9.267 1.00 86.81 98 GLN A CA 1
ATOM 784 C C . GLN A 1 98 ? 7.739 2.046 -8.948 1.00 86.81 98 GLN A C 1
ATOM 786 O O . GLN A 1 98 ? 8.530 2.412 -9.816 1.00 86.81 98 GLN A O 1
ATOM 791 N N . VAL A 1 99 ? 8.148 1.558 -7.766 1.00 84.62 99 VAL A N 1
ATOM 792 C CA . VAL A 1 99 ? 9.567 1.463 -7.364 1.00 84.62 99 VAL A CA 1
ATOM 793 C C . VAL A 1 99 ? 10.369 0.643 -8.373 1.00 84.62 99 VAL A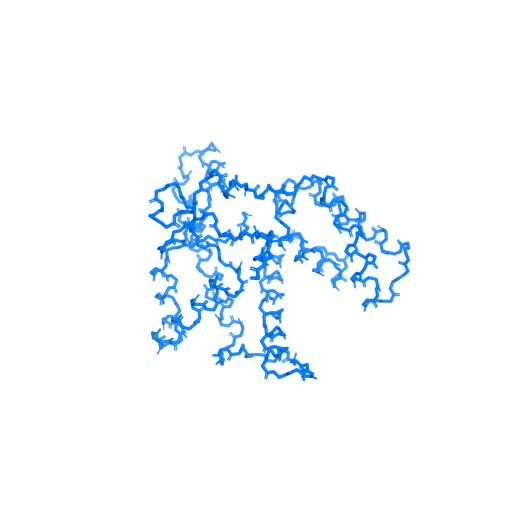 C 1
ATOM 795 O O . VAL A 1 99 ? 11.433 1.074 -8.816 1.00 84.62 99 VAL A O 1
ATOM 798 N N . HIS A 1 100 ? 9.859 -0.524 -8.769 1.00 89.81 100 HIS A N 1
ATOM 799 C CA . HIS A 1 100 ? 10.521 -1.378 -9.754 1.00 89.81 100 HIS A CA 1
ATOM 800 C C . HIS A 1 100 ? 10.601 -0.708 -11.135 1.00 89.81 100 HIS A C 1
ATOM 802 O O . HIS A 1 100 ? 11.615 -0.807 -11.822 1.00 89.81 100 HIS A O 1
ATOM 808 N N . GLY A 1 101 ? 9.554 0.011 -11.545 1.00 86.12 101 GLY A N 1
ATOM 809 C CA . GLY A 1 101 ? 9.530 0.738 -12.811 1.00 86.12 101 GLY A CA 1
ATOM 810 C C . GLY A 1 101 ? 10.508 1.923 -12.858 1.00 86.12 101 GLY A C 1
ATOM 811 O O . GLY A 1 101 ? 11.051 2.257 -13.919 1.00 86.12 101 GLY A O 1
ATOM 812 N N . GLU A 1 102 ? 10.766 2.550 -11.712 1.00 81.38 102 GLU A N 1
ATOM 813 C CA . GLU A 1 102 ? 11.683 3.683 -11.562 1.00 81.38 102 GLU A CA 1
ATOM 814 C C . GLU A 1 102 ? 13.149 3.262 -11.382 1.00 81.38 102 GLU A C 1
ATOM 816 O O . GLU A 1 102 ? 14.037 3.811 -12.034 1.00 81.38 102 GLU A O 1
ATOM 821 N N . GLY A 1 103 ? 13.410 2.274 -10.527 1.00 72.75 103 GLY A N 1
ATOM 822 C CA . GLY A 1 103 ? 14.766 1.819 -10.202 1.00 72.75 103 GLY A CA 1
ATOM 823 C C . GLY A 1 103 ? 15.262 0.653 -11.054 1.00 72.75 103 GLY A C 1
ATOM 824 O O . GLY A 1 103 ? 16.443 0.332 -11.032 1.00 72.75 103 GLY A O 1
ATOM 825 N N . GLY A 1 104 ? 14.370 -0.006 -11.793 1.00 72.75 104 GLY A N 1
ATOM 826 C CA . GLY A 1 104 ? 14.676 -1.180 -12.603 1.00 72.75 104 GLY A CA 1
ATOM 827 C C . GLY A 1 104 ? 14.790 -2.493 -11.823 1.00 72.75 104 GLY A C 1
ATOM 828 O O . GLY A 1 104 ? 14.627 -3.542 -12.441 1.00 72.75 104 GLY A O 1
ATOM 829 N N . THR A 1 105 ? 15.013 -2.432 -10.508 1.00 77.44 105 THR A N 1
ATOM 830 C CA . THR A 1 105 ? 15.023 -3.560 -9.568 1.00 77.44 105 THR A CA 1
ATOM 831 C C . THR A 1 105 ? 14.303 -3.183 -8.271 1.00 77.44 105 THR A C 1
ATOM 833 O O . THR A 1 105 ? 14.169 -2.002 -7.930 1.00 77.44 105 THR A O 1
ATOM 836 N N . LEU A 1 106 ? 13.815 -4.191 -7.543 1.00 82.38 106 LEU A N 1
ATOM 837 C CA . LEU A 1 106 ? 13.377 -3.994 -6.162 1.00 82.38 106 LEU A CA 1
ATOM 838 C C . LEU A 1 106 ? 14.609 -3.930 -5.242 1.00 82.38 106 LEU A C 1
ATOM 840 O O . LEU A 1 106 ? 15.590 -4.616 -5.522 1.00 82.38 106 LEU A O 1
ATOM 844 N N . PRO A 1 107 ? 14.586 -3.123 -4.167 1.00 73.25 107 PRO A N 1
ATOM 845 C CA . PRO A 1 107 ? 15.647 -3.136 -3.164 1.00 73.25 107 PRO A CA 1
ATOM 846 C C . PRO A 1 107 ? 15.803 -4.519 -2.518 1.00 73.25 107 PRO A C 1
ATOM 848 O O . PRO A 1 107 ? 14.805 -5.191 -2.259 1.00 73.25 107 PRO A O 1
ATOM 851 N N . ASP A 1 108 ? 17.041 -4.902 -2.198 1.00 69.06 108 ASP A N 1
ATOM 852 C CA . ASP A 1 108 ? 17.361 -6.222 -1.631 1.00 69.06 108 ASP A CA 1
ATOM 853 C C . ASP A 1 108 ? 16.833 -6.417 -0.203 1.00 69.06 108 ASP A C 1
ATOM 855 O O . ASP A 1 108 ? 16.630 -7.545 0.248 1.00 69.06 108 ASP A O 1
ATOM 859 N N . ASN A 1 109 ? 16.609 -5.323 0.532 1.00 68.94 109 ASN A N 1
ATOM 860 C CA . ASN A 1 109 ? 16.081 -5.372 1.888 1.00 68.94 109 ASN A CA 1
ATOM 861 C C . ASN A 1 109 ? 14.687 -4.730 1.976 1.00 68.94 109 ASN A C 1
ATOM 863 O O . ASN A 1 109 ? 14.363 -3.745 1.306 1.00 68.94 109 ASN A O 1
ATOM 867 N N . ARG A 1 110 ? 13.853 -5.293 2.860 1.00 66.25 110 ARG A N 1
ATOM 868 C CA . ARG A 1 110 ? 12.471 -4.837 3.077 1.00 66.25 110 ARG A CA 1
ATOM 869 C C . ARG A 1 110 ? 12.394 -3.376 3.526 1.00 66.25 110 ARG A C 1
ATOM 871 O O . ARG A 1 110 ? 11.452 -2.681 3.169 1.00 66.25 110 ARG A O 1
ATOM 878 N N . ALA A 1 111 ? 13.368 -2.918 4.315 1.00 65.38 111 ALA A N 1
ATOM 879 C CA . ALA A 1 111 ? 13.351 -1.586 4.907 1.00 65.38 111 ALA A CA 1
ATOM 880 C C . ALA A 1 111 ? 13.472 -0.502 3.829 1.00 65.38 111 ALA A C 1
ATOM 882 O O . ALA A 1 111 ? 12.738 0.481 3.864 1.00 65.38 111 ALA A O 1
ATOM 883 N N . ASP A 1 112 ? 14.321 -0.718 2.827 1.00 69.75 112 ASP A N 1
ATOM 884 C CA . ASP A 1 112 ? 14.478 0.176 1.686 1.00 69.75 112 ASP A CA 1
ATOM 885 C C . ASP A 1 112 ? 13.264 0.155 0.763 1.00 69.75 112 ASP A C 1
ATOM 887 O O . ASP A 1 112 ? 12.865 1.206 0.261 1.00 69.75 112 ASP A O 1
ATOM 891 N N . LEU A 1 113 ? 12.642 -1.011 0.562 1.00 68.50 113 LEU A N 1
ATOM 892 C CA . LEU A 1 113 ? 11.379 -1.092 -0.171 1.00 68.50 113 LEU A CA 1
ATOM 893 C C . LEU A 1 113 ? 10.291 -0.266 0.527 1.00 68.50 113 LEU A C 1
ATOM 895 O O . LEU A 1 113 ? 9.606 0.521 -0.126 1.00 68.50 113 LEU A O 1
ATOM 899 N N . TYR A 1 114 ? 10.170 -0.396 1.849 1.00 68.88 114 TYR A N 1
ATOM 900 C CA . TYR A 1 114 ? 9.214 0.379 2.635 1.00 68.88 114 TYR A CA 1
ATOM 901 C C . TYR A 1 114 ? 9.517 1.866 2.628 1.00 68.88 114 TYR A C 1
ATOM 903 O O . TYR A 1 114 ? 8.616 2.667 2.391 1.00 68.88 114 TYR A O 1
ATOM 911 N N . ARG A 1 115 ? 10.782 2.241 2.809 1.00 71.44 115 ARG A N 1
ATOM 912 C CA . ARG A 1 115 ? 11.216 3.634 2.746 1.00 71.44 115 ARG A CA 1
ATOM 913 C C . ARG A 1 115 ? 10.836 4.268 1.407 1.00 71.44 115 ARG A C 1
ATOM 915 O O . ARG A 1 115 ? 10.164 5.295 1.404 1.00 71.44 115 ARG A O 1
ATOM 922 N N . ARG A 1 116 ? 11.154 3.615 0.281 1.00 71.19 116 ARG A N 1
ATOM 923 C CA . ARG A 1 116 ? 10.774 4.098 -1.059 1.00 71.19 116 ARG A CA 1
ATOM 924 C C . ARG A 1 116 ? 9.260 4.151 -1.256 1.00 71.19 116 ARG A C 1
ATOM 926 O O . ARG A 1 116 ? 8.751 5.077 -1.875 1.00 71.19 116 ARG A O 1
ATOM 933 N N . ALA A 1 117 ? 8.517 3.185 -0.719 1.00 69.44 117 ALA A N 1
ATOM 934 C CA . ALA A 1 117 ? 7.057 3.194 -0.782 1.00 69.44 117 ALA A CA 1
ATOM 935 C C . ALA A 1 117 ? 6.451 4.373 0.005 1.00 69.44 117 ALA A C 1
ATOM 937 O O . ALA A 1 117 ? 5.520 5.016 -0.479 1.00 69.44 117 ALA A O 1
ATOM 938 N N . VAL A 1 118 ? 6.993 4.688 1.186 1.00 70.69 118 VAL A N 1
ATOM 939 C CA . VAL A 1 118 ? 6.588 5.849 1.996 1.00 70.69 118 VAL A CA 1
ATOM 940 C C . VAL A 1 118 ? 6.949 7.157 1.293 1.00 70.69 118 VAL A C 1
ATOM 942 O O . VAL A 1 118 ? 6.104 8.046 1.219 1.00 70.69 118 VAL A O 1
ATOM 945 N N . GLU A 1 119 ? 8.155 7.266 0.731 1.00 72.88 119 GLU A N 1
ATOM 946 C CA . GLU A 1 119 ? 8.586 8.405 -0.095 1.00 72.88 119 GLU A CA 1
ATOM 947 C C . GLU A 1 119 ? 7.617 8.640 -1.264 1.00 72.88 119 GLU A C 1
ATOM 949 O O . GLU A 1 119 ? 7.087 9.740 -1.415 1.00 72.88 119 GLU A O 1
ATOM 954 N N . LEU A 1 120 ? 7.303 7.592 -2.033 1.00 70.44 120 LEU A N 1
ATOM 955 C CA . LEU A 1 120 ? 6.378 7.671 -3.165 1.00 70.44 120 LEU A CA 1
ATOM 956 C C . LEU A 1 120 ? 4.960 8.046 -2.756 1.00 70.44 120 LEU A C 1
ATOM 958 O O . LEU A 1 120 ? 4.299 8.800 -3.472 1.00 70.44 120 LEU A O 1
ATOM 962 N N . LEU A 1 121 ? 4.471 7.515 -1.632 1.00 68.88 121 LEU A N 1
ATOM 963 C CA . LEU A 1 121 ? 3.188 7.930 -1.087 1.00 68.88 121 LEU A CA 1
ATOM 964 C C . LEU A 1 121 ? 3.240 9.433 -0.820 1.00 68.88 121 LEU A C 1
ATOM 966 O O . LEU A 1 121 ? 2.488 10.163 -1.460 1.00 68.88 121 LEU A O 1
ATOM 970 N N . LEU A 1 122 ? 4.169 9.901 0.018 1.00 68.25 122 LEU A N 1
ATOM 971 C CA . LEU A 1 122 ? 4.333 11.321 0.359 1.00 68.25 122 LEU A CA 1
ATOM 972 C C . LEU A 1 122 ? 4.406 12.232 -0.882 1.00 68.25 122 LEU A C 1
ATOM 974 O O . LEU A 1 122 ? 3.654 13.203 -0.953 1.00 68.25 122 LEU A O 1
ATOM 978 N N . MET A 1 123 ? 5.185 11.865 -1.903 1.00 66.69 123 MET A N 1
ATOM 979 C CA . MET A 1 123 ? 5.280 12.618 -3.165 1.00 66.69 123 MET A CA 1
ATOM 980 C C . MET A 1 123 ? 3.977 12.614 -3.978 1.00 66.69 123 MET A C 1
ATOM 982 O O . MET A 1 123 ? 3.549 13.638 -4.515 1.00 66.69 123 MET A O 1
ATOM 986 N N . ARG A 1 124 ? 3.296 11.465 -4.091 1.00 62.06 124 ARG A N 1
ATOM 987 C CA . ARG A 1 124 ? 2.011 11.374 -4.807 1.00 62.06 124 ARG A CA 1
ATOM 988 C C . ARG A 1 124 ? 0.936 12.236 -4.138 1.00 62.06 124 ARG A C 1
ATOM 990 O O . ARG A 1 124 ? 0.033 12.722 -4.822 1.00 62.06 124 ARG A O 1
ATOM 997 N N . TRP A 1 125 ? 1.029 12.426 -2.822 1.00 61.97 125 TRP A N 1
ATOM 998 C CA . TRP A 1 125 ? 0.114 13.269 -2.054 1.00 61.97 125 TRP A CA 1
ATOM 999 C C . TRP A 1 125 ? 0.314 14.758 -2.320 1.00 61.97 125 TRP A C 1
ATOM 1001 O O . TRP A 1 125 ? -0.683 15.453 -2.515 1.00 61.97 125 TRP A O 1
ATOM 1011 N N . GLU A 1 126 ? 1.557 15.240 -2.382 1.00 61.22 126 GLU A N 1
ATOM 1012 C CA . GLU A 1 126 ? 1.859 16.632 -2.760 1.00 61.22 126 GLU A CA 1
ATOM 1013 C C . GLU A 1 126 ? 1.278 16.966 -4.136 1.00 61.22 126 GLU A C 1
ATOM 1015 O O . GLU A 1 126 ? 0.529 17.935 -4.281 1.00 61.22 126 GLU A O 1
ATOM 1020 N N . ASN A 1 127 ? 1.505 16.082 -5.110 1.00 59.59 127 ASN A N 1
ATOM 1021 C CA . ASN A 1 127 ? 0.992 16.249 -6.466 1.00 59.59 127 ASN A CA 1
ATOM 1022 C C . ASN A 1 127 ? -0.542 16.310 -6.521 1.00 59.59 127 ASN A C 1
ATOM 1024 O O . ASN A 1 127 ? -1.099 17.127 -7.250 1.00 59.59 127 ASN A O 1
ATOM 1028 N N . ARG A 1 128 ? -1.260 15.490 -5.738 1.00 58.16 128 ARG A N 1
ATOM 1029 C CA . ARG A 1 128 ? -2.734 15.538 -5.725 1.00 58.16 128 ARG A CA 1
ATOM 1030 C C . ARG A 1 128 ? -3.272 16.834 -5.117 1.00 58.16 128 ARG A C 1
ATOM 1032 O O . ARG A 1 128 ? -4.227 17.387 -5.646 1.00 58.16 128 ARG A O 1
ATOM 1039 N N . ILE A 1 129 ? -2.662 17.338 -4.044 1.00 56.91 129 ILE A N 1
ATOM 1040 C CA . ILE A 1 129 ? -3.099 18.601 -3.430 1.00 56.91 129 ILE A CA 1
ATOM 1041 C C . ILE A 1 129 ? -2.932 19.764 -4.403 1.00 56.91 129 ILE A C 1
ATOM 1043 O O . ILE A 1 129 ? -3.805 20.629 -4.472 1.00 56.91 129 ILE A O 1
ATOM 1047 N N . VAL A 1 130 ? -1.848 19.775 -5.174 1.00 57.75 130 VAL A N 1
ATOM 1048 C CA . VAL A 1 130 ? -1.646 20.817 -6.177 1.00 57.75 130 VAL A CA 1
ATOM 1049 C C . VAL A 1 130 ? -2.601 20.672 -7.346 1.00 57.75 130 VAL A C 1
ATOM 1051 O O . VAL A 1 130 ? -3.206 21.667 -7.715 1.00 57.75 130 VAL A O 1
ATOM 1054 N N . LEU A 1 131 ? -2.896 19.464 -7.823 1.00 55.34 131 LEU A N 1
ATOM 1055 C CA . LEU A 1 131 ? -3.957 19.280 -8.821 1.00 55.34 131 LEU A CA 1
ATOM 1056 C C . LEU A 1 131 ? -5.333 19.774 -8.335 1.00 55.34 131 LEU A C 1
ATOM 1058 O O . LEU A 1 131 ? -6.068 20.370 -9.121 1.00 55.34 131 LEU A O 1
ATOM 1062 N N . ASP A 1 132 ? -5.663 19.573 -7.056 1.00 59.31 132 ASP A N 1
ATOM 1063 C CA . ASP A 1 132 ? -6.944 20.003 -6.478 1.00 59.31 132 ASP A CA 1
ATOM 1064 C C . ASP A 1 132 ? -6.999 21.517 -6.191 1.00 59.31 132 ASP A C 1
ATOM 1066 O O . ASP A 1 132 ? -8.067 22.123 -6.261 1.00 59.31 132 ASP A O 1
ATOM 1070 N N . THR A 1 133 ? -5.866 22.139 -5.847 1.00 61.56 133 THR A N 1
ATOM 1071 C CA . THR A 1 133 ? -5.824 23.531 -5.349 1.00 61.56 133 THR A CA 1
ATOM 1072 C C . THR A 1 133 ? -5.286 24.523 -6.386 1.00 61.56 133 THR A C 1
ATOM 1074 O O . THR A 1 133 ? -5.624 25.705 -6.344 1.00 61.56 133 THR A O 1
ATOM 1077 N N . ARG A 1 134 ? -4.434 24.063 -7.307 1.00 61.56 134 ARG A N 1
ATOM 1078 C CA . ARG A 1 134 ? -3.737 24.845 -8.342 1.00 61.56 134 ARG A CA 1
ATOM 1079 C C . ARG A 1 134 ? -3.554 24.000 -9.616 1.00 61.56 134 ARG A C 1
ATOM 1081 O O . ARG A 1 134 ? -2.467 23.479 -9.878 1.00 61.56 134 ARG A O 1
ATOM 1088 N N . PRO A 1 135 ? -4.617 23.834 -10.417 1.00 52.81 135 PRO A N 1
ATOM 1089 C CA . PRO A 1 135 ? -4.571 22.991 -11.605 1.00 52.81 135 PRO A CA 1
ATOM 1090 C C . PRO A 1 135 ? -3.489 23.482 -12.583 1.00 52.81 135 PRO A C 1
ATOM 1092 O O . PRO A 1 135 ? -3.560 24.616 -13.051 1.00 52.81 135 PRO A O 1
ATOM 1095 N N . GLY A 1 136 ? -2.509 22.629 -12.905 1.00 57.88 136 GLY A N 1
ATOM 1096 C CA . GLY A 1 136 ? -1.468 22.908 -13.907 1.00 57.88 136 GLY A CA 1
ATOM 1097 C C . GLY A 1 136 ? -0.075 23.265 -13.371 1.00 57.88 136 GLY A C 1
ATOM 1098 O O . GLY A 1 136 ? 0.835 23.416 -14.180 1.00 57.88 136 GLY A O 1
ATOM 1099 N N . GLU A 1 137 ? 0.119 23.365 -12.053 1.00 55.81 137 GLU A N 1
ATOM 1100 C CA . GLU A 1 137 ? 1.459 23.475 -11.451 1.00 55.81 137 GLU A CA 1
ATOM 1101 C C . GLU A 1 137 ? 2.048 22.076 -11.180 1.00 55.81 137 GLU A C 1
ATOM 1103 O O . GLU A 1 137 ? 1.408 21.237 -10.545 1.00 55.81 137 GLU A O 1
ATOM 1108 N N . GLU A 1 138 ? 3.273 21.814 -11.649 1.00 53.75 138 GLU A N 1
ATOM 1109 C CA . GLU A 1 138 ? 4.078 20.684 -11.167 1.00 53.75 138 GLU A CA 1
ATOM 1110 C C . GLU A 1 138 ? 4.786 21.100 -9.874 1.00 53.75 138 GLU A C 1
ATOM 1112 O O . GLU A 1 138 ? 5.448 22.137 -9.827 1.00 53.75 138 GLU A O 1
ATOM 1117 N N . VAL A 1 139 ? 4.653 20.297 -8.817 1.00 52.91 139 VAL A N 1
ATOM 1118 C CA . VAL A 1 139 ? 5.416 20.500 -7.581 1.00 52.91 139 VAL A CA 1
ATOM 1119 C C . VAL A 1 139 ? 6.759 19.821 -7.746 1.00 52.91 139 VAL A C 1
ATOM 1121 O O . VAL A 1 139 ? 6.834 18.596 -7.862 1.00 52.91 139 VAL A O 1
ATOM 1124 N N . THR A 1 140 ? 7.835 20.599 -7.716 1.00 51.00 140 THR A N 1
ATOM 1125 C CA . THR A 1 140 ? 9.134 20.048 -7.346 1.00 51.00 140 THR A CA 1
ATOM 1126 C C . THR A 1 140 ? 9.012 19.598 -5.894 1.00 51.00 140 THR A C 1
ATOM 1128 O O . THR A 1 140 ? 8.639 20.394 -5.037 1.00 51.00 140 THR A O 1
ATOM 1131 N N . ALA A 1 141 ? 9.260 18.312 -5.623 1.00 49.94 141 ALA A N 1
ATOM 1132 C CA . ALA A 1 141 ? 9.213 17.694 -4.290 1.00 49.94 141 ALA A CA 1
ATOM 1133 C C . ALA A 1 141 ? 10.343 18.214 -3.368 1.00 49.94 141 ALA A C 1
ATOM 1135 O O . ALA A 1 141 ? 11.048 17.449 -2.707 1.00 49.94 141 ALA A O 1
ATOM 1136 N N . GLU A 1 142 ? 10.584 19.523 -3.392 1.00 49.94 142 GLU A N 1
ATOM 1137 C CA . GLU A 1 142 ? 11.596 20.221 -2.627 1.00 49.94 142 GLU A CA 1
ATOM 1138 C C . GLU A 1 142 ? 11.118 20.337 -1.186 1.00 49.94 142 GLU A C 1
ATOM 1140 O O . GLU A 1 142 ? 10.411 21.256 -0.786 1.00 49.94 142 GLU A O 1
ATOM 1145 N N . GLU A 1 143 ? 11.537 19.330 -0.425 1.00 51.69 143 GLU A N 1
ATOM 1146 C CA . GLU A 1 143 ? 11.868 19.365 0.997 1.00 51.69 143 GLU A CA 1
ATOM 1147 C C . GLU A 1 143 ? 10.761 19.750 1.980 1.00 51.69 143 GLU A C 1
ATOM 1149 O O . GLU A 1 143 ? 11.002 19.626 3.176 1.00 51.69 143 GLU A O 1
ATOM 1154 N N . VAL A 1 144 ? 9.559 20.144 1.548 1.00 52.34 144 VAL A N 1
ATOM 1155 C CA . VAL A 1 144 ? 8.481 20.641 2.411 1.00 52.34 144 VAL A CA 1
ATOM 1156 C C . VAL A 1 144 ? 7.113 20.174 1.895 1.00 52.34 144 VAL A C 1
ATOM 1158 O O . VAL A 1 144 ? 6.609 20.657 0.886 1.00 52.34 144 VAL A O 1
ATOM 1161 N N . LEU A 1 145 ? 6.463 19.286 2.657 1.00 64.12 145 LEU A N 1
ATOM 1162 C CA . LEU A 1 145 ? 5.079 18.858 2.422 1.00 64.12 145 LEU A CA 1
ATOM 1163 C C . LEU A 1 145 ? 4.145 20.074 2.397 1.00 64.12 145 LEU A C 1
ATOM 1165 O O . LEU A 1 145 ? 4.418 21.060 3.074 1.00 64.12 145 LEU A O 1
ATOM 1169 N N . TRP A 1 146 ? 2.968 19.974 1.762 1.00 60.53 146 TRP A N 1
ATOM 1170 C CA . TRP A 1 146 ? 1.894 20.996 1.849 1.00 60.53 146 TRP A CA 1
ATOM 1171 C C . TRP A 1 146 ? 1.636 21.496 3.283 1.00 60.53 146 TRP A C 1
ATOM 1173 O O . TRP A 1 146 ? 1.257 22.637 3.532 1.00 60.53 146 TRP A O 1
ATOM 1183 N N . LEU A 1 147 ? 1.876 20.620 4.253 1.00 65.50 147 LEU A N 1
ATOM 1184 C CA . LEU A 1 147 ? 1.817 20.905 5.675 1.00 65.50 147 LEU A CA 1
ATOM 1185 C C . LEU A 1 147 ? 2.928 21.847 6.176 1.00 65.50 147 LEU A C 1
ATOM 1187 O O . LEU A 1 147 ? 2.989 22.084 7.374 1.00 65.50 147 LEU A O 1
ATOM 1191 N N . GLY A 1 148 ? 3.812 22.389 5.341 1.00 69.12 148 GLY A N 1
ATOM 1192 C CA . GLY A 1 148 ? 4.921 23.249 5.761 1.00 69.12 148 GLY A CA 1
ATOM 1193 C C . GLY A 1 148 ? 5.957 22.524 6.627 1.00 69.12 148 GLY A C 1
ATOM 1194 O O . GLY A 1 148 ? 6.577 23.153 7.480 1.00 69.12 148 GLY A O 1
ATOM 1195 N N . VAL A 1 149 ? 6.083 21.199 6.490 1.00 71.88 149 VAL A N 1
ATOM 1196 C CA . VAL A 1 149 ? 7.023 20.377 7.268 1.00 71.88 149 VAL A CA 1
ATOM 1197 C C . VAL A 1 149 ? 7.885 19.523 6.349 1.00 71.88 149 VAL A C 1
ATOM 1199 O O . VAL A 1 149 ? 7.361 19.000 5.363 1.00 71.88 149 VAL A O 1
ATOM 1202 N N . PRO A 1 150 ? 9.170 19.311 6.679 1.00 73.19 150 PRO A N 1
ATOM 1203 C CA . PRO A 1 150 ? 10.001 18.481 5.834 1.00 73.19 150 PRO A CA 1
ATOM 1204 C C . PRO A 1 150 ? 9.567 17.026 5.776 1.00 73.19 150 PRO A C 1
ATOM 1206 O O . PRO A 1 150 ? 9.330 16.403 6.816 1.00 73.19 150 PRO A O 1
ATOM 1209 N N . ALA A 1 151 ? 9.512 16.468 4.564 1.00 71.69 151 ALA A N 1
ATOM 1210 C CA . ALA A 1 151 ? 9.117 15.077 4.346 1.00 71.69 151 ALA A CA 1
ATOM 1211 C C . ALA 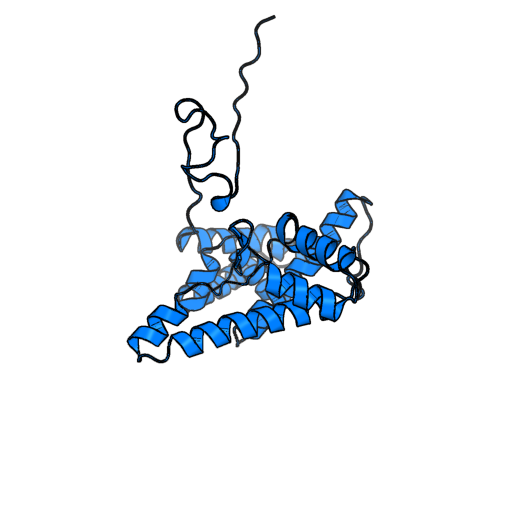A 1 151 ? 10.006 14.111 5.147 1.00 71.69 151 ALA A C 1
ATOM 1213 O O . ALA A 1 151 ? 9.496 13.207 5.806 1.00 71.69 151 ALA A O 1
ATOM 1214 N N . ALA A 1 152 ? 11.315 14.378 5.201 1.00 73.44 152 ALA A N 1
ATOM 1215 C CA . ALA A 1 152 ? 12.275 13.608 5.992 1.00 73.44 152 ALA A CA 1
ATOM 1216 C C . ALA A 1 152 ? 11.948 13.601 7.497 1.00 73.44 152 ALA A C 1
ATOM 1218 O O . ALA A 1 152 ? 12.097 12.584 8.171 1.00 73.44 152 ALA A O 1
ATOM 1219 N N . HIS A 1 153 ? 11.456 14.714 8.051 1.00 79.31 153 HIS A N 1
ATOM 1220 C CA . HIS A 1 153 ? 11.078 14.772 9.465 1.00 79.31 153 HIS A CA 1
ATOM 1221 C C . HIS A 1 153 ? 9.862 13.896 9.751 1.00 79.31 153 HIS A C 1
ATOM 1223 O O . HIS A 1 153 ? 9.843 13.190 10.758 1.00 79.31 153 HIS A O 1
ATOM 1229 N N . LEU A 1 154 ? 8.874 13.915 8.854 1.00 78.00 154 LEU A N 1
ATOM 1230 C CA . LEU A 1 154 ? 7.704 13.058 8.974 1.00 78.00 154 LEU A CA 1
ATOM 1231 C C . LEU A 1 154 ? 8.076 11.577 8.828 1.00 78.00 154 LEU A C 1
ATOM 1233 O O . LEU A 1 154 ? 7.645 10.756 9.634 1.00 78.00 154 LEU A O 1
ATOM 1237 N N . GLN A 1 155 ? 8.919 11.249 7.848 1.00 76.12 155 GLN A N 1
ATOM 1238 C CA . GLN A 1 155 ? 9.439 9.897 7.646 1.00 76.12 155 GLN A CA 1
ATOM 1239 C C . GLN A 1 155 ? 10.166 9.374 8.883 1.00 76.12 155 GLN A C 1
ATOM 1241 O O . GLN A 1 155 ? 9.901 8.254 9.303 1.00 76.12 155 GLN A O 1
ATOM 1246 N N . ASN A 1 156 ? 11.020 10.187 9.508 1.00 81.56 156 ASN A N 1
ATOM 1247 C CA . ASN A 1 156 ? 11.751 9.786 10.710 1.00 81.56 156 ASN A CA 1
ATOM 1248 C C . ASN A 1 156 ? 10.814 9.481 11.884 1.00 81.56 156 ASN A C 1
ATOM 1250 O O . ASN A 1 156 ? 11.021 8.495 12.589 1.00 81.56 156 ASN A O 1
ATOM 1254 N N . VAL A 1 157 ? 9.760 10.283 12.078 1.00 82.31 157 VAL A N 1
ATOM 1255 C CA . VAL A 1 157 ? 8.754 10.007 13.118 1.00 82.31 157 VAL A CA 1
ATOM 1256 C C . VAL A 1 157 ? 8.026 8.696 12.828 1.00 82.31 157 VAL A C 1
ATOM 1258 O O . VAL A 1 157 ? 7.914 7.854 13.716 1.00 82.31 157 VAL A O 1
ATOM 1261 N N . LEU A 1 158 ? 7.577 8.492 11.587 1.00 77.94 158 LEU A N 1
ATOM 1262 C CA . LEU A 1 158 ? 6.883 7.266 11.188 1.00 77.94 158 LEU A CA 1
ATOM 1263 C C . LEU A 1 158 ? 7.779 6.029 11.324 1.00 77.94 158 LEU A C 1
ATOM 1265 O O . LEU A 1 158 ? 7.324 5.008 11.831 1.00 77.94 158 LEU A O 1
ATOM 1269 N N . ALA A 1 159 ? 9.049 6.126 10.930 1.00 77.19 159 ALA A N 1
ATOM 1270 C CA . ALA A 1 159 ? 10.021 5.047 11.054 1.00 77.19 159 ALA A CA 1
ATOM 1271 C C . ALA A 1 159 ? 10.295 4.691 12.522 1.00 77.19 159 ALA A C 1
ATOM 1273 O O . ALA A 1 159 ? 10.349 3.511 12.864 1.00 77.19 159 ALA A O 1
ATOM 1274 N N . GLN A 1 160 ? 10.418 5.691 13.400 1.00 79.62 160 GLN A N 1
ATOM 1275 C CA . GLN A 1 160 ? 10.628 5.460 14.829 1.00 79.62 160 GLN A CA 1
ATOM 1276 C C . GLN A 1 160 ? 9.415 4.789 15.480 1.00 79.62 160 GLN A C 1
ATOM 1278 O O . GLN A 1 160 ? 9.575 3.858 16.268 1.00 79.62 160 GLN A O 1
ATOM 1283 N N . ILE A 1 161 ? 8.209 5.245 15.138 1.00 78.94 161 ILE A N 1
ATOM 1284 C CA . ILE A 1 161 ? 6.957 4.648 15.611 1.00 78.94 161 ILE A CA 1
ATOM 1285 C C . ILE A 1 161 ? 6.843 3.198 15.124 1.00 78.94 161 ILE A C 1
ATOM 1287 O O . ILE A 1 161 ? 6.588 2.311 15.933 1.00 78.94 161 ILE A O 1
ATOM 1291 N N . ALA A 1 162 ? 7.108 2.941 13.838 1.00 72.50 162 ALA A N 1
ATOM 1292 C CA . ALA A 1 162 ? 7.121 1.591 13.277 1.00 72.50 162 ALA A CA 1
ATOM 1293 C C . ALA A 1 162 ? 8.110 0.684 14.016 1.00 72.50 162 ALA A C 1
ATOM 1295 O O . ALA A 1 162 ? 7.755 -0.412 14.442 1.00 72.50 162 ALA A O 1
ATOM 1296 N N . TYR A 1 163 ? 9.343 1.159 14.211 1.00 75.00 163 TYR A N 1
ATOM 1297 C CA . TYR A 1 163 ? 10.376 0.417 14.925 1.00 75.00 163 TYR A CA 1
ATOM 1298 C C . TYR A 1 163 ? 9.945 0.067 16.351 1.00 75.00 163 TYR A C 1
ATOM 1300 O O . TYR A 1 163 ? 10.082 -1.081 16.765 1.00 75.00 163 TYR A O 1
ATOM 1308 N N . ASN A 1 164 ? 9.400 1.033 17.091 1.00 75.81 164 ASN A N 1
ATOM 1309 C CA . ASN A 1 164 ? 8.960 0.820 18.467 1.00 75.81 164 ASN A CA 1
ATOM 1310 C C . ASN A 1 164 ? 7.806 -0.188 18.545 1.00 75.81 164 ASN A C 1
ATOM 1312 O O . ASN A 1 164 ? 7.870 -1.102 19.365 1.00 75.81 164 ASN A O 1
ATOM 1316 N N . ALA A 1 165 ? 6.807 -0.062 17.667 1.00 70.81 165 ALA A N 1
ATOM 1317 C CA . ALA A 1 165 ? 5.667 -0.972 17.619 1.00 70.81 165 ALA A CA 1
ATOM 1318 C C . ALA A 1 165 ? 6.114 -2.412 17.304 1.00 70.81 165 ALA A C 1
ATOM 1320 O O . ALA A 1 165 ? 5.755 -3.353 18.010 1.00 70.81 165 ALA A O 1
ATOM 1321 N N . HIS A 1 166 ? 7.001 -2.588 16.319 1.00 68.00 166 HIS A N 1
ATOM 1322 C CA . HIS A 1 166 ? 7.564 -3.901 15.994 1.00 68.00 166 HIS A CA 1
ATOM 1323 C C . HIS A 1 166 ? 8.487 -4.459 17.090 1.00 68.00 166 HIS A C 1
ATOM 1325 O O . HIS A 1 166 ? 8.519 -5.671 17.308 1.00 68.00 166 HIS A O 1
ATOM 1331 N N . LYS A 1 167 ? 9.240 -3.605 17.796 1.00 72.31 167 LYS A N 1
ATOM 1332 C CA . LYS A 1 167 ? 10.114 -4.025 18.900 1.00 72.31 167 LYS A CA 1
ATOM 1333 C C . LYS A 1 167 ? 9.302 -4.559 20.083 1.00 72.31 167 LYS A C 1
ATOM 1335 O O . LYS A 1 167 ? 9.625 -5.628 20.593 1.00 72.31 167 LYS A O 1
ATOM 1340 N N . GLN A 1 168 ? 8.246 -3.851 20.485 1.00 67.00 168 GLN A N 1
ATOM 1341 C CA . GLN A 1 168 ? 7.377 -4.275 21.587 1.00 67.00 168 GLN A CA 1
ATOM 1342 C C . GLN A 1 168 ? 6.693 -5.618 21.289 1.00 67.00 168 GLN A C 1
ATOM 1344 O O . GLN A 1 168 ? 6.604 -6.471 22.168 1.00 67.00 168 GLN A O 1
ATOM 1349 N N . GLN A 1 169 ? 6.292 -5.860 20.037 1.00 61.00 169 GLN A N 1
ATOM 1350 C CA . GLN A 1 169 ? 5.768 -7.164 19.621 1.00 61.00 169 GLN A CA 1
ATOM 1351 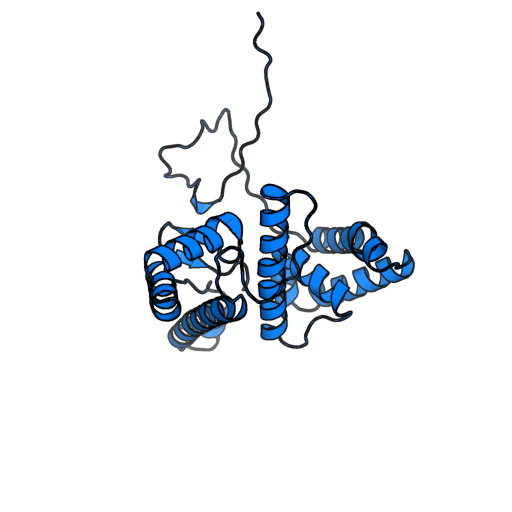C C . GLN A 1 169 ? 6.807 -8.285 19.712 1.00 61.00 169 GLN A C 1
ATOM 1353 O O . GLN A 1 169 ? 6.489 -9.371 20.188 1.00 61.00 169 GLN A O 1
ATOM 1358 N N . GLY A 1 170 ? 8.051 -8.032 19.294 1.00 57.97 170 GLY A N 1
ATOM 1359 C CA . GLY A 1 170 ? 9.138 -9.010 19.400 1.00 57.97 170 GLY A CA 1
ATOM 1360 C C . GLY A 1 170 ? 9.485 -9.375 20.848 1.00 57.97 170 GLY A C 1
ATOM 1361 O O . GLY A 1 170 ? 9.812 -10.523 21.132 1.00 57.97 170 GLY A O 1
ATOM 1362 N N . GLU A 1 171 ? 9.359 -8.427 21.778 1.00 62.50 171 GLU A N 1
ATOM 1363 C CA . GLU A 1 171 ? 9.562 -8.665 23.213 1.00 62.50 171 GLU A CA 1
ATOM 1364 C C . GLU A 1 171 ? 8.409 -9.479 23.836 1.00 62.50 171 GLU A C 1
ATOM 1366 O O . GLU A 1 171 ? 8.654 -10.340 24.681 1.00 62.50 171 GLU A O 1
ATOM 1371 N N . LEU A 1 172 ? 7.169 -9.287 23.371 1.00 54.12 172 LEU A N 1
ATOM 1372 C CA . LEU A 1 172 ? 6.002 -10.100 23.756 1.00 54.12 172 LEU A CA 1
ATOM 1373 C C . LEU A 1 172 ? 6.051 -11.526 23.169 1.00 54.12 172 LEU A C 1
ATOM 1375 O O . LEU A 1 172 ? 5.489 -12.458 23.744 1.00 54.12 172 LEU A O 1
ATOM 1379 N N . ALA A 1 173 ? 6.753 -11.707 22.048 1.00 50.41 173 ALA A N 1
ATOM 1380 C CA . ALA A 1 173 ? 6.924 -12.971 21.330 1.00 50.41 173 ALA A CA 1
ATOM 1381 C C . ALA A 1 173 ? 7.960 -13.928 21.934 1.00 50.41 173 ALA A C 1
ATOM 1383 O O . ALA A 1 173 ? 8.097 -15.056 21.457 1.00 50.41 173 ALA A O 1
ATOM 1384 N N . ALA A 1 174 ? 8.699 -13.503 22.964 1.00 52.19 174 ALA A N 1
ATOM 1385 C CA . ALA A 1 174 ? 9.831 -14.224 23.552 1.00 52.19 174 ALA A CA 1
ATOM 1386 C C . ALA A 1 174 ? 9.446 -15.511 24.333 1.00 52.19 174 ALA A C 1
ATOM 1388 O O . ALA A 1 174 ? 10.135 -15.914 25.268 1.00 52.19 174 ALA A O 1
ATOM 1389 N N . GLY A 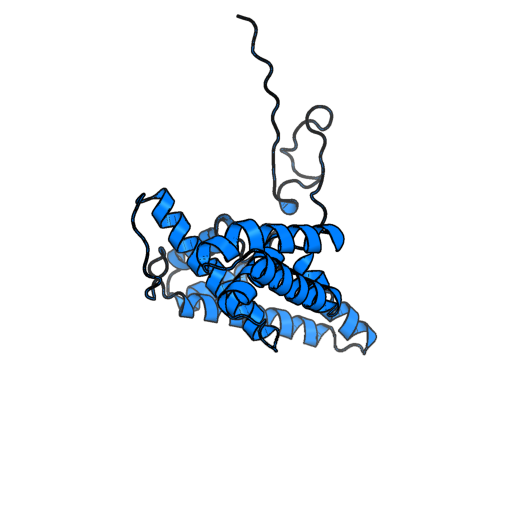1 175 ? 8.345 -16.169 23.952 1.00 53.34 175 GLY A N 1
ATOM 1390 C CA . GLY A 1 175 ? 7.838 -17.439 24.483 1.00 53.34 175 GLY A CA 1
ATOM 1391 C C . GLY A 1 175 ? 8.188 -18.681 23.647 1.00 53.34 175 GLY A C 1
ATOM 1392 O O . GLY A 1 175 ? 7.625 -19.746 23.893 1.00 53.34 175 GLY A O 1
ATOM 1393 N N . GLY A 1 176 ? 9.091 -18.573 22.663 1.00 56.12 176 GLY A N 1
ATOM 1394 C CA . GLY A 1 176 ? 9.604 -19.695 21.857 1.00 56.12 176 GLY A CA 1
ATOM 1395 C C . GLY A 1 176 ? 9.362 -19.558 20.346 1.00 56.12 176 GLY A C 1
ATOM 1396 O O . GLY A 1 176 ? 8.653 -18.667 19.895 1.00 56.12 176 GLY A O 1
ATOM 1397 N N . ALA A 1 177 ? 9.922 -20.477 19.549 1.00 53.50 177 ALA A N 1
ATOM 1398 C CA . ALA A 1 177 ? 9.931 -20.404 18.076 1.00 53.50 177 ALA A CA 1
ATOM 1399 C C . ALA A 1 177 ? 8.530 -20.351 17.420 1.00 53.50 177 ALA A C 1
ATOM 1401 O O . ALA A 1 177 ? 8.364 -19.782 16.344 1.00 53.50 177 ALA A O 1
ATOM 1402 N N . GLN A 1 178 ? 7.507 -20.915 18.073 1.00 48.03 178 GLN A N 1
ATOM 1403 C CA . GLN A 1 178 ? 6.110 -20.820 17.624 1.00 48.03 178 GLN A CA 1
ATOM 1404 C C . GLN A 1 178 ? 5.471 -19.461 17.964 1.00 48.03 178 GLN A C 1
ATOM 1406 O O . GLN A 1 178 ? 4.617 -18.986 17.219 1.00 48.03 178 GLN A O 1
ATOM 1411 N N . ALA A 1 179 ? 5.904 -18.814 19.051 1.00 50.16 179 ALA A N 1
ATOM 1412 C CA . ALA A 1 179 ? 5.449 -17.485 19.453 1.00 50.16 179 ALA A CA 1
ATOM 1413 C C . ALA A 1 179 ? 6.099 -16.379 18.606 1.00 50.16 179 ALA A C 1
ATOM 1415 O O . ALA A 1 179 ? 5.431 -15.409 18.274 1.00 50.16 179 ALA A O 1
ATOM 1416 N N . GLU A 1 180 ? 7.347 -16.559 18.161 1.00 46.88 180 GLU A N 1
ATOM 1417 C CA . GLU A 1 180 ? 7.997 -15.665 17.190 1.00 46.88 180 GLU A CA 1
ATOM 1418 C C . GLU A 1 180 ? 7.303 -15.683 15.820 1.00 46.88 180 GLU A C 1
ATOM 1420 O O . GLU A 1 180 ? 7.119 -14.628 15.214 1.00 46.88 180 GLU A O 1
ATOM 1425 N N . GLN A 1 181 ? 6.860 -16.853 15.342 1.00 45.72 181 GLN A N 1
ATOM 1426 C CA . GLN A 1 181 ? 6.049 -16.950 14.120 1.00 45.72 181 GLN A CA 1
ATOM 1427 C C . GLN A 1 181 ? 4.658 -16.331 14.302 1.00 45.72 181 GLN A C 1
ATOM 1429 O O . GLN A 1 181 ? 4.225 -15.571 13.440 1.00 45.72 181 GLN A O 1
ATOM 1434 N N . ALA A 1 182 ? 3.992 -16.578 15.434 1.00 44.25 182 ALA A N 1
ATOM 1435 C CA . ALA A 1 182 ? 2.691 -15.980 15.740 1.00 44.25 182 ALA A CA 1
ATOM 1436 C C . ALA A 1 182 ? 2.760 -14.450 15.939 1.00 44.25 182 ALA A C 1
ATOM 1438 O O . ALA A 1 182 ? 1.844 -13.734 15.544 1.00 44.25 182 ALA A O 1
ATOM 1439 N N . ALA A 1 183 ? 3.851 -13.926 16.501 1.00 47.19 183 ALA A N 1
ATOM 1440 C CA . ALA A 1 183 ? 4.053 -12.491 16.689 1.00 47.19 183 ALA A CA 1
ATOM 1441 C C . ALA A 1 183 ? 4.514 -11.777 15.413 1.00 47.19 183 ALA A C 1
ATOM 1443 O O . ALA A 1 183 ? 4.123 -10.639 15.182 1.00 47.19 183 ALA A O 1
ATOM 1444 N N . ALA A 1 184 ? 5.273 -12.449 14.539 1.00 47.25 184 ALA A N 1
ATOM 1445 C CA . ALA A 1 184 ? 5.556 -11.951 13.191 1.00 47.25 184 ALA A CA 1
ATOM 1446 C C . ALA A 1 184 ? 4.294 -11.878 12.305 1.00 47.25 184 ALA A C 1
ATOM 1448 O O . ALA A 1 184 ? 4.303 -11.220 11.263 1.00 47.25 184 ALA A O 1
ATOM 1449 N N . GLU A 1 185 ? 3.213 -12.557 12.703 1.00 45.88 185 GLU A N 1
ATOM 1450 C CA . GLU A 1 185 ? 1.901 -12.513 12.054 1.00 45.88 185 GLU A CA 1
ATOM 1451 C C . GLU A 1 185 ? 0.936 -11.486 12.678 1.00 45.88 185 GLU A C 1
ATOM 1453 O O . GLU A 1 185 ? -0.067 -11.146 12.041 1.00 45.88 185 GLU A O 1
ATOM 1458 N N . GLN A 1 186 ? 1.238 -10.950 13.869 1.00 48.66 186 GLN A N 1
ATOM 1459 C CA . GLN A 1 186 ? 0.440 -9.908 14.522 1.00 48.66 186 GLN A CA 1
ATOM 1460 C C . GLN A 1 186 ? 0.746 -8.525 13.940 1.00 48.66 186 GLN A C 1
ATOM 1462 O O . GLN A 1 186 ? 1.895 -8.122 13.777 1.00 48.66 186 GLN A O 1
ATOM 1467 N N . VAL A 1 187 ? -0.303 -7.760 13.643 1.00 54.47 187 VAL A N 1
ATOM 1468 C CA . VAL A 1 187 ? -0.169 -6.404 13.100 1.00 54.47 187 VAL A CA 1
ATOM 1469 C C . VAL A 1 187 ? 0.375 -5.479 14.184 1.00 54.47 187 VAL A C 1
ATOM 1471 O O . VAL A 1 187 ? -0.177 -5.447 15.278 1.00 54.47 187 VAL A O 1
ATOM 1474 N N . ALA A 1 188 ? 1.456 -4.750 13.889 1.00 57.12 188 ALA A N 1
ATOM 1475 C CA . ALA A 1 188 ? 2.012 -3.750 14.796 1.00 57.12 188 ALA A CA 1
ATOM 1476 C C . ALA A 1 188 ? 0.992 -2.626 15.002 1.00 57.12 188 ALA A C 1
ATOM 1478 O O . ALA A 1 188 ? 0.818 -1.753 14.146 1.00 57.12 188 ALA A O 1
ATOM 1479 N N . GLU A 1 189 ? 0.281 -2.703 16.122 1.00 62.50 189 GLU A N 1
ATOM 1480 C CA . GLU A 1 189 ? -0.658 -1.684 16.557 1.00 62.50 189 GLU A CA 1
ATOM 1481 C C . GLU A 1 189 ? 0.114 -0.452 17.021 1.00 62.50 189 GLU A C 1
ATOM 1483 O O . GLU A 1 189 ? 1.045 -0.526 17.820 1.00 62.50 189 GLU A O 1
ATOM 1488 N N . ILE A 1 190 ? -0.273 0.698 16.488 1.00 66.81 190 ILE A N 1
ATOM 1489 C CA . ILE A 1 190 ? 0.275 2.002 16.832 1.00 66.81 190 ILE A CA 1
ATOM 1490 C C . ILE A 1 190 ? -0.844 2.773 17.499 1.00 66.81 190 ILE A C 1
ATOM 1492 O O . ILE A 1 190 ? -1.840 3.123 16.861 1.00 66.81 190 ILE A O 1
ATOM 1496 N N . SER A 1 191 ? -0.679 3.073 18.780 1.00 70.88 191 SER A N 1
ATOM 1497 C CA . SER A 1 191 ? -1.652 3.887 19.496 1.00 70.88 191 SER A CA 1
ATOM 1498 C C . SER A 1 191 ? -1.717 5.296 18.902 1.00 70.88 191 SER A C 1
ATOM 1500 O O . SER A 1 191 ? -0.690 5.945 18.673 1.00 70.88 191 SER A O 1
ATOM 1502 N N . HIS A 1 192 ? -2.932 5.816 18.701 1.00 70.88 192 HIS A N 1
ATOM 1503 C CA . HIS A 1 192 ? -3.155 7.209 18.307 1.00 70.88 192 HIS A CA 1
ATOM 1504 C C . HIS A 1 192 ? -2.432 8.176 19.252 1.00 70.88 192 HIS A C 1
ATOM 1506 O O . HIS A 1 192 ? -1.835 9.164 18.820 1.00 70.88 192 HIS A O 1
ATOM 1512 N N . THR A 1 193 ? -2.459 7.881 20.552 1.00 75.19 193 THR A N 1
ATOM 1513 C CA . THR A 1 193 ? -1.813 8.696 21.583 1.00 75.19 193 THR A CA 1
ATOM 1514 C C . THR A 1 193 ? -0.300 8.727 21.403 1.00 75.19 193 THR A C 1
ATOM 1516 O O . THR A 1 193 ? 0.292 9.803 21.454 1.00 75.19 193 THR A O 1
ATOM 1519 N N . GLU A 1 194 ? 0.330 7.584 21.133 1.00 77.56 194 GLU A N 1
ATOM 1520 C CA . GLU A 1 194 ? 1.779 7.499 20.913 1.00 77.56 194 GLU A CA 1
ATOM 1521 C C . GLU A 1 194 ? 2.207 8.259 19.659 1.00 77.56 194 GLU A C 1
ATOM 1523 O O . GLU A 1 194 ? 3.152 9.051 19.698 1.00 77.56 194 GLU A O 1
ATOM 1528 N N . LEU A 1 195 ? 1.467 8.082 18.562 1.00 78.06 195 LEU A N 1
ATOM 1529 C CA . LEU A 1 195 ? 1.727 8.795 17.318 1.00 78.06 195 LEU A CA 1
ATOM 1530 C C . LEU A 1 195 ? 1.564 10.310 17.498 1.00 78.06 195 LEU A C 1
ATOM 1532 O O . LEU A 1 195 ? 2.424 11.079 17.063 1.00 78.06 195 LEU A O 1
ATOM 1536 N N . LYS A 1 196 ? 0.502 10.753 18.184 1.00 80.56 196 LYS A N 1
ATOM 1537 C CA . LYS A 1 196 ? 0.281 12.172 18.487 1.00 80.56 196 LYS A CA 1
ATOM 1538 C C . LYS A 1 196 ? 1.406 12.741 19.345 1.00 80.56 196 LYS A C 1
ATOM 1540 O O . LYS A 1 196 ? 1.923 13.806 19.020 1.00 80.56 196 LYS A O 1
ATOM 1545 N N . LEU A 1 197 ? 1.813 12.039 20.403 1.00 83.25 197 LEU A N 1
ATOM 1546 C CA . LEU A 1 197 ? 2.899 12.475 21.282 1.00 83.25 197 LEU A CA 1
ATOM 1547 C C . LEU A 1 197 ? 4.223 12.611 20.524 1.00 83.25 197 LEU A C 1
ATOM 1549 O O . LEU A 1 197 ? 4.903 13.625 20.678 1.00 83.25 197 LEU A O 1
ATOM 1553 N N . ALA A 1 198 ? 4.564 11.654 19.660 1.00 83.38 198 ALA A N 1
ATOM 1554 C CA . ALA A 1 198 ? 5.776 11.727 18.845 1.00 83.38 198 ALA A CA 1
ATOM 1555 C C . ALA A 1 198 ? 5.744 12.893 17.842 1.00 83.38 198 ALA A C 1
ATOM 1557 O O . ALA A 1 198 ? 6.750 13.580 17.653 1.00 83.38 198 ALA A O 1
ATOM 1558 N N . LEU A 1 199 ? 4.586 13.165 17.232 1.00 84.50 199 LEU A N 1
ATOM 1559 C CA . LEU A 1 199 ? 4.408 14.316 16.346 1.00 84.50 199 LEU A CA 1
ATOM 1560 C C . LEU A 1 199 ? 4.517 15.643 17.107 1.00 84.50 199 LEU A C 1
ATOM 1562 O O . LEU A 1 199 ? 5.196 16.554 16.638 1.00 84.50 199 LEU A O 1
ATOM 1566 N N . VAL A 1 200 ? 3.912 15.754 18.293 1.00 86.00 200 VAL A N 1
ATOM 1567 C CA . VAL A 1 200 ? 4.037 16.951 19.142 1.00 86.00 200 VAL A CA 1
ATOM 1568 C C . VAL A 1 200 ? 5.485 17.166 19.559 1.00 86.00 200 VAL A C 1
ATOM 1570 O O . VAL A 1 200 ? 5.995 18.267 19.390 1.00 86.00 200 VAL A O 1
ATOM 1573 N N . ALA A 1 201 ? 6.174 16.118 20.014 1.00 86.50 201 ALA A N 1
ATOM 1574 C CA . ALA A 1 201 ? 7.584 16.197 20.382 1.00 86.50 201 ALA A CA 1
ATOM 1575 C C . ALA A 1 201 ? 8.468 16.644 19.207 1.00 86.50 201 ALA A C 1
ATOM 1577 O O . ALA A 1 201 ? 9.473 17.322 19.406 1.00 86.50 201 ALA A O 1
ATOM 1578 N N . ARG A 1 202 ? 8.100 16.281 17.971 1.00 85.44 202 ARG A N 1
ATOM 1579 C CA . ARG A 1 202 ? 8.893 16.617 16.787 1.00 85.44 202 ARG A CA 1
ATOM 1580 C C . ARG A 1 202 ? 8.619 18.005 16.213 1.00 85.44 202 ARG A C 1
ATOM 1582 O O . ARG A 1 202 ? 9.539 18.609 15.654 1.00 85.44 202 ARG A O 1
ATOM 1589 N N . PHE A 1 203 ? 7.368 18.454 16.259 1.00 83.31 203 PHE A N 1
ATOM 1590 C CA . PHE A 1 203 ? 6.902 19.677 15.596 1.00 83.31 203 PHE A CA 1
ATOM 1591 C C . PHE A 1 203 ? 6.530 20.799 16.572 1.00 83.31 203 PHE A C 1
ATOM 1593 O O . PHE A 1 203 ? 6.094 21.856 16.123 1.00 83.31 203 PHE A O 1
ATOM 1600 N N . ASP A 1 204 ? 6.686 20.562 17.877 1.00 83.19 204 ASP A N 1
ATOM 1601 C CA . ASP A 1 204 ? 6.449 21.505 18.977 1.00 83.19 204 ASP A CA 1
ATOM 1602 C C . ASP A 1 204 ? 5.073 22.195 18.913 1.00 83.19 204 ASP A C 1
ATOM 1604 O O . ASP A 1 204 ? 4.894 23.373 19.214 1.00 83.19 204 ASP A O 1
ATOM 1608 N N . SER A 1 205 ? 4.063 21.465 18.425 1.00 84.75 205 SER A N 1
ATOM 1609 C CA . SER A 1 205 ? 2.723 22.009 18.223 1.00 84.75 205 SER A CA 1
ATOM 1610 C C . SER A 1 205 ? 1.662 20.914 18.180 1.00 84.75 205 SER A C 1
ATOM 1612 O O . SER A 1 205 ? 1.631 20.083 17.270 1.00 84.75 205 SER A O 1
ATOM 1614 N N . GLY A 1 206 ? 0.733 20.967 19.140 1.00 82.31 206 GLY A N 1
ATOM 1615 C CA . GLY A 1 206 ? -0.461 20.114 19.174 1.00 82.31 206 GLY A CA 1
ATOM 1616 C C . GLY A 1 206 ? -1.335 20.277 17.933 1.00 82.31 206 GLY A C 1
ATOM 1617 O O . GLY A 1 206 ? -1.680 19.293 17.285 1.00 82.31 206 GLY A O 1
ATOM 1618 N N . ALA A 1 207 ? -1.607 21.523 17.540 1.00 81.62 207 ALA A N 1
ATOM 1619 C CA . ALA A 1 207 ? -2.402 21.820 16.350 1.00 81.62 207 ALA A CA 1
ATOM 1620 C C . ALA A 1 207 ? -1.740 21.290 15.068 1.00 81.62 207 ALA A C 1
ATOM 1622 O O . ALA A 1 207 ? -2.423 20.777 14.181 1.00 81.62 207 ALA A O 1
ATOM 1623 N N . LYS A 1 208 ? -0.405 21.369 14.972 1.00 79.56 208 LYS A N 1
ATOM 1624 C CA . LYS A 1 208 ? 0.335 20.816 13.833 1.00 79.56 208 LYS A CA 1
ATOM 1625 C C . LYS A 1 208 ? 0.289 19.294 13.809 1.00 79.56 208 LYS A C 1
ATOM 1627 O O . LYS A 1 208 ? 0.069 18.720 12.747 1.00 79.56 208 LYS A O 1
ATOM 1632 N N . ALA A 1 209 ? 0.451 18.651 14.963 1.00 83.00 209 ALA A N 1
ATOM 1633 C CA . ALA A 1 209 ? 0.313 17.207 15.091 1.00 83.00 209 ALA A CA 1
ATOM 1634 C C . ALA A 1 209 ? -1.087 16.741 14.662 1.00 83.00 209 ALA A C 1
ATOM 1636 O O . ALA A 1 209 ? -1.190 15.790 13.897 1.00 83.00 209 ALA A O 1
ATOM 1637 N N . ASP A 1 210 ? -2.145 17.458 15.048 1.00 79.50 210 ASP A N 1
ATOM 1638 C CA . ASP A 1 210 ? -3.522 17.148 14.642 1.00 79.50 210 ASP A CA 1
ATOM 1639 C C . ASP A 1 210 ? -3.762 17.356 13.139 1.00 79.50 210 ASP A C 1
ATOM 1641 O O . ASP A 1 210 ? -4.462 16.564 12.502 1.00 79.50 210 ASP A O 1
ATOM 1645 N N . GLN A 1 211 ? -3.148 18.378 12.534 1.00 76.81 211 GLN A N 1
ATOM 1646 C CA . GLN A 1 211 ? -3.158 18.552 11.078 1.00 76.81 211 GLN A CA 1
ATOM 1647 C C . GLN A 1 211 ? -2.446 17.394 10.368 1.00 76.81 211 GLN A C 1
ATOM 1649 O O . GLN A 1 211 ? -2.965 16.871 9.383 1.00 76.81 211 GLN A O 1
ATOM 1654 N N . ILE A 1 212 ? -1.284 16.974 10.875 1.00 75.69 212 ILE A N 1
ATOM 1655 C CA . ILE A 1 212 ? -0.498 15.867 10.320 1.00 75.69 212 ILE A CA 1
ATOM 1656 C C . ILE A 1 212 ? -1.229 14.526 10.495 1.00 75.69 212 ILE A C 1
ATOM 1658 O O . ILE A 1 212 ? -1.263 13.734 9.558 1.00 75.69 212 ILE A O 1
ATOM 1662 N N . LEU A 1 213 ? -1.856 14.271 11.645 1.00 76.12 213 LEU A N 1
ATOM 1663 C CA . LEU A 1 213 ? -2.638 13.055 11.904 1.00 76.12 213 LEU A CA 1
ATOM 1664 C C . LEU A 1 213 ? -3.832 12.946 10.965 1.00 76.12 213 LEU A C 1
ATOM 1666 O O . LEU A 1 213 ? -3.977 11.946 10.260 1.00 76.12 213 LEU A O 1
ATOM 1670 N N . ASN A 1 214 ? -4.638 14.008 10.885 1.00 72.38 214 ASN A N 1
ATOM 1671 C CA . ASN A 1 214 ? -5.760 14.058 9.954 1.00 72.38 214 ASN A CA 1
ATOM 1672 C C . ASN A 1 214 ? -5.298 13.843 8.511 1.00 72.38 214 ASN A C 1
ATOM 1674 O O . ASN A 1 214 ? -5.956 13.138 7.743 1.00 72.38 214 ASN A O 1
ATOM 1678 N N . TYR A 1 215 ? -4.147 14.416 8.160 1.00 68.75 215 TYR A N 1
ATOM 1679 C CA . TYR A 1 215 ? -3.522 14.255 6.857 1.00 68.75 215 TYR A CA 1
ATOM 1680 C C . TYR A 1 215 ? -3.076 12.808 6.583 1.00 68.75 215 TYR A C 1
ATOM 1682 O O . TYR A 1 215 ? -3.399 12.267 5.523 1.00 68.75 215 TYR A O 1
ATOM 1690 N N . ILE A 1 216 ? -2.392 12.150 7.525 1.00 69.25 216 ILE A N 1
ATOM 1691 C CA . ILE A 1 216 ? -1.932 10.761 7.381 1.00 69.25 216 ILE A CA 1
ATOM 1692 C C . ILE A 1 216 ? -3.121 9.797 7.260 1.00 69.25 216 ILE A C 1
ATOM 1694 O O . ILE A 1 216 ? -3.120 8.931 6.382 1.00 69.25 216 ILE A O 1
ATOM 1698 N N . GLN A 1 217 ? -4.136 9.971 8.110 1.00 65.25 217 GLN A N 1
ATOM 1699 C CA . GLN A 1 217 ? -5.283 9.069 8.229 1.00 65.25 217 GLN A CA 1
ATOM 1700 C C . GLN A 1 217 ? -6.236 9.159 7.034 1.00 65.25 217 GLN A C 1
ATOM 1702 O O . GLN A 1 217 ? -6.609 8.144 6.446 1.00 65.25 217 GLN A O 1
ATOM 1707 N N . HIS A 1 218 ? -6.648 10.371 6.665 1.00 60.81 218 HIS A N 1
ATOM 1708 C CA . HIS A 1 218 ? -7.730 10.554 5.695 1.00 60.81 218 HIS A CA 1
ATOM 1709 C C . HIS A 1 218 ? -7.225 10.718 4.268 1.00 60.81 218 HIS A C 1
ATOM 1711 O O . HIS A 1 218 ? -7.954 10.419 3.321 1.00 60.81 218 HIS A O 1
ATOM 1717 N N . ARG A 1 219 ? -5.991 11.205 4.101 1.00 55.53 219 ARG A N 1
ATOM 1718 C CA . ARG A 1 219 ? -5.428 11.472 2.780 1.00 55.53 219 ARG A CA 1
ATOM 1719 C C . ARG A 1 219 ? -4.346 10.474 2.448 1.00 55.53 219 ARG A C 1
ATOM 1721 O O . ARG A 1 219 ? -4.528 9.774 1.470 1.00 55.53 219 ARG A O 1
ATOM 1728 N N . ALA A 1 220 ? -3.300 10.332 3.261 1.00 54.41 220 ALA A N 1
ATOM 1729 C CA . ALA A 1 220 ? -2.104 9.615 2.827 1.00 54.41 220 ALA A CA 1
ATOM 1730 C C . ALA A 1 220 ? -2.231 8.079 2.736 1.00 54.41 220 ALA A C 1
ATOM 1732 O O . ALA A 1 220 ? -1.409 7.431 2.087 1.00 54.41 220 ALA A O 1
ATOM 1733 N N . GLY A 1 221 ? -3.204 7.474 3.431 1.00 58.25 221 GLY A N 1
ATOM 1734 C CA . GLY A 1 221 ? -3.360 6.012 3.496 1.00 58.25 221 GLY A CA 1
ATOM 1735 C C . GLY A 1 221 ? -2.117 5.273 4.017 1.00 58.25 221 GLY A C 1
ATOM 1736 O O . GLY A 1 221 ? -2.002 4.065 3.827 1.00 58.25 221 GLY A O 1
ATOM 1737 N N . LEU A 1 222 ? -1.181 6.006 4.634 1.00 60.00 222 LEU A N 1
ATOM 1738 C CA . LEU A 1 222 ? 0.072 5.504 5.204 1.00 60.00 222 LEU A CA 1
ATOM 1739 C C . LEU A 1 222 ? -0.174 4.706 6.485 1.00 60.00 222 LEU A C 1
ATOM 1741 O O . LEU A 1 222 ? 0.633 3.851 6.831 1.00 60.00 222 LEU A O 1
ATOM 1745 N N . LEU A 1 223 ? -1.293 4.981 7.154 1.00 59.25 223 LEU A N 1
ATOM 1746 C CA . LEU A 1 223 ? -1.806 4.243 8.295 1.00 59.25 223 LEU A CA 1
ATOM 1747 C C . LEU A 1 223 ? -3.271 3.895 8.029 1.00 59.25 223 LEU A C 1
ATOM 1749 O O . LEU A 1 223 ? -4.050 4.741 7.582 1.00 59.25 223 LEU A O 1
ATOM 1753 N N . LEU A 1 224 ? -3.643 2.650 8.302 1.00 56.56 224 LEU A N 1
ATOM 1754 C CA . LEU A 1 224 ? -5.024 2.198 8.363 1.00 56.56 224 LEU A CA 1
ATOM 1755 C C . LEU A 1 224 ? -5.468 2.294 9.821 1.00 56.56 224 LEU A C 1
ATOM 1757 O O . LEU A 1 224 ? -4.908 1.614 10.678 1.00 56.56 224 LEU A O 1
ATOM 1761 N N . ALA A 1 225 ? -6.454 3.140 10.111 1.00 50.28 225 ALA A N 1
ATOM 1762 C CA . ALA A 1 225 ? -7.140 3.073 11.396 1.00 50.28 225 ALA A CA 1
ATOM 1763 C C . ALA A 1 225 ? -7.860 1.716 11.486 1.00 50.28 225 ALA A C 1
ATOM 1765 O O . ALA A 1 225 ? -8.542 1.334 10.533 1.00 50.28 225 ALA A O 1
ATOM 1766 N N . GLN A 1 226 ? -7.656 0.968 12.570 1.00 48.00 226 GLN A N 1
ATOM 1767 C CA . GLN A 1 226 ? -8.466 -0.212 12.893 1.00 48.00 226 GLN A CA 1
ATOM 1768 C C . GLN A 1 226 ? -9.636 0.153 13.813 1.00 48.00 226 GLN A C 1
ATOM 1770 O O . GLN A 1 226 ? -10.684 -0.456 13.662 1.00 48.00 226 GLN A O 1
ATOM 1775 N N . ASP A 1 227 ? -9.477 1.199 14.637 1.00 49.38 227 ASP A N 1
ATOM 1776 C CA . ASP A 1 227 ? -10.484 1.840 15.500 1.00 49.38 227 ASP A CA 1
ATOM 1777 C C . ASP A 1 227 ? -10.157 3.345 15.654 1.00 49.38 227 ASP A C 1
ATOM 1779 O O . ASP A 1 227 ? -9.109 3.798 15.185 1.00 49.38 227 ASP A O 1
ATOM 1783 N N . GLU A 1 228 ? -10.995 4.142 16.340 1.00 49.06 228 GLU A N 1
ATOM 1784 C CA . GLU A 1 228 ? -10.723 5.575 16.619 1.00 49.06 228 GLU A CA 1
ATOM 1785 C C . GLU A 1 228 ? -9.399 5.824 17.383 1.00 49.06 228 GLU A C 1
ATOM 1787 O O . GLU A 1 228 ? -8.909 6.954 17.411 1.00 49.06 228 GLU A O 1
ATOM 1792 N N . ALA A 1 229 ? -8.792 4.782 17.968 1.00 43.38 229 ALA A N 1
ATOM 1793 C CA . ALA A 1 229 ? -7.610 4.883 18.826 1.00 43.38 229 ALA A CA 1
ATOM 1794 C C . ALA A 1 229 ? -6.378 4.073 18.369 1.00 43.38 229 ALA A C 1
ATOM 1796 O O . ALA A 1 229 ? -5.313 4.235 18.971 1.00 43.38 229 ALA A O 1
ATOM 1797 N N . VAL A 1 230 ? -6.480 3.231 17.329 1.00 49.22 230 VAL A N 1
ATOM 1798 C CA . VAL A 1 230 ? -5.391 2.325 16.906 1.00 49.22 230 VAL A CA 1
ATOM 1799 C C . VAL A 1 230 ? -5.150 2.410 15.401 1.00 49.22 230 VAL A C 1
ATOM 1801 O O . VAL A 1 230 ? -6.061 2.257 14.585 1.00 49.22 230 VAL A O 1
ATOM 1804 N N . TYR A 1 231 ? -3.892 2.631 15.038 1.00 52.16 231 TYR A N 1
ATOM 1805 C CA . TYR A 1 231 ? -3.393 2.666 13.673 1.00 52.16 231 TYR A CA 1
ATOM 1806 C C . TYR A 1 231 ? -2.560 1.430 13.368 1.00 52.16 231 TYR A C 1
ATOM 1808 O O . TYR A 1 231 ? -1.864 0.897 14.222 1.00 52.16 231 TYR A O 1
ATOM 1816 N N . THR A 1 232 ? -2.576 1.010 12.113 1.00 51.03 232 THR A N 1
ATOM 1817 C CA . THR A 1 232 ? -1.737 -0.076 11.615 1.00 51.03 232 THR A CA 1
ATOM 1818 C C . THR A 1 232 ? -1.090 0.348 10.312 1.00 51.03 232 THR A C 1
ATOM 1820 O O . THR A 1 232 ? -1.696 1.052 9.499 1.00 51.03 232 THR A O 1
ATOM 1823 N N . PHE A 1 233 ? 0.155 -0.058 10.086 1.00 55.12 233 PHE A N 1
ATOM 1824 C CA . PHE A 1 233 ? 0.733 0.103 8.762 1.00 55.12 233 PHE A CA 1
ATOM 1825 C C . PHE A 1 233 ? -0.003 -0.823 7.774 1.00 55.12 233 PHE A C 1
ATOM 1827 O O . PHE A 1 233 ? -0.297 -1.968 8.113 1.00 55.12 233 PHE A O 1
ATOM 1834 N N . PRO A 1 234 ? -0.287 -0.383 6.531 1.00 51.28 234 PRO A N 1
ATOM 1835 C CA . PRO A 1 234 ? -0.926 -1.228 5.518 1.00 51.28 234 PRO A CA 1
ATOM 1836 C C . PRO A 1 234 ? -0.110 -2.474 5.149 1.00 51.28 234 PRO A C 1
ATOM 1838 O O . PRO A 1 234 ? -0.594 -3.322 4.401 1.00 51.28 234 PRO A O 1
ATOM 1841 N N . HIS A 1 235 ? 1.143 -2.536 5.602 1.00 46.56 235 HIS A N 1
ATOM 1842 C CA . HIS A 1 235 ? 2.128 -3.548 5.278 1.00 46.56 235 HIS A CA 1
ATOM 1843 C C . HIS A 1 235 ? 2.519 -4.384 6.504 1.00 46.56 235 HIS A C 1
ATOM 1845 O O . HIS A 1 235 ? 2.547 -3.875 7.621 1.00 46.56 235 HIS A O 1
ATOM 1851 N N . ARG A 1 236 ? 2.801 -5.670 6.251 1.00 48.53 236 ARG A N 1
ATOM 1852 C CA . ARG A 1 236 ? 3.250 -6.686 7.218 1.00 48.53 236 ARG A CA 1
ATOM 1853 C C . ARG A 1 236 ? 4.766 -6.867 7.172 1.00 48.53 236 ARG A C 1
ATOM 1855 O O . ARG A 1 236 ? 5.328 -6.841 6.051 1.00 48.53 236 ARG A O 1
#

Foldseek 3Di:
DDDDDDDDDDDDDDLQADPPHPPDDDCVNHPDDDDFFDDLVRLLVCQLCCLVPPLCVVPVHDNVRSVVLSVVLSCVQVVDVQSVVQSSHVLSSVLQSVCCSVVVDQDPDPVVSLLSSLVVLQLVLQQVVCCVPPNPDDDPLPQAGPLRHGSVLVSVLVVVQVVVLLVVLCVVQPPDPVSNVVSVVDFSKGWPVNSLVSLCVSVVDSVSSVVVVCCCDVPRLQWDDSHPTITTGSHD

Sequence (236 aa):
AAEKQCQVMVTSRPYAYTEEAQWRLPAAQFPVVSLAPFADEQITAFNRAWYVRVMGPRRGWDDDQCRQRAEILTNTLLNLPHLRRLAASPLLLTLIAQVHGEGGTLPDNRADLYRRAVELLLMRWENRIVLDTRPGEEVTAEEVLWLGVPAAHLQNVLAQIAYNAHKQQGELAAGGAQAEQAAAEQVAEISHTELKLALVARFDSGAKADQILNYIQHRAGLLLAQDEAVYTFPHR